Protein AF-A0A538DLE6-F1 (afdb_monomer_lite)

pLDDT: mean 82.68, std 19.77, range [31.41, 98.62]

Sequence (319 aa):
MEFGSASGSKCLRYDVDQARLVLVAGGERHEISIRAQAHRLVRYMAERNEAGGGPALCTHEELMQAVWADEPMHSREELAKLFWELRKKLEPFGAAQLVENERGRGYRLQTCAPLPVEAPVADAPPSRGTARPSGRLVAIGILVGLGVLVAAIVIATRGHGNGHAAESTAMERTFVDRVENVLEQAQEGRREIAAALAAGFNCSISPHEAGQRIASVADNRQSILGQLGIFATPTQPSDKAVTYLQQALQQSIEADRHYRDAFFEAAQSGAGCPPPQNASFKLAASSNARATSAKRRFVAVFNPLASRFGRQTWAPADF

Foldseek 3Di:
DDDDPPQFDWFWDADPVLLWIWIQGPNDTDTQDAFPLLSQQVVVQVVVQQVVQFWDFDFLVNSCCSRQNPPPDDDSVVVVVRLVVVLVSCVVVVCSVQWDADPPGGITGGHDGDDPPPDPPDDDDDDDDDDDDDDDDDDDDDDDDDDDDDDPDPPPPDDPPVPVVVVLLVLLVVLLVSVVSLLVNLLVLLVQLVVLVVCLQVVVDALLVSLVSLLSSLVSLVVSLVVLVPRDQSDPLSVQLSVLVNQLSVLLSQLSNLSSVQSVVQNVVVHDHPRDDDPSNVSSVVSLVSSLVSLVSNLVSSVVSQVVVVHDGDHSSRD

Secondary structure (DSSP, 8-state):
----------EEEEETTTTEEEEEETTEEEEE---HHHHHHHHHHHHHHHHHTS-PEEEHHHHHHHHHTT-TT--HHHHHHHHHHHHHHHGGGT-GGGEEEETTTEEEE-BPPPP--------PPP---------------------------------TTHHHHHHHHHHHHHHHHHHHHHHHHHHHHHHHHHHHHHHHHTTSS-HHHHHHHHHHHHHHHHHHHHHHTT----SHHHHHHHHHHHHHHHHHHHHHHHHHHHHHHHHHTT--SSPPP-HHHHHHHHHHHHHHHHHHHHHHHHHHHHHHTTPPP--TTT-

Radius of gyration: 28.01 Å; chains: 1; bounding box: 77×66×68 Å

Structure (mmCIF, N/CA/C/O backbone):
data_AF-A0A538DLE6-F1
#
_entry.id   AF-A0A538DLE6-F1
#
loop_
_atom_site.group_PDB
_atom_site.id
_atom_site.type_symbol
_atom_site.label_atom_id
_atom_site.label_alt_id
_atom_site.label_comp_id
_atom_site.label_asym_id
_atom_site.label_entity_id
_atom_site.label_seq_id
_atom_site.pdbx_PDB_ins_code
_atom_site.Cartn_x
_atom_site.Cartn_y
_atom_site.Cartn_z
_atom_site.occupancy
_atom_site.B_iso_or_equiv
_atom_site.auth_seq_id
_atom_site.auth_comp_id
_atom_site.auth_asym_id
_atom_site.auth_atom_id
_atom_site.pdbx_PDB_model_num
ATOM 1 N N . MET A 1 1 ? -53.827 -5.735 -10.016 1.00 34.31 1 MET A N 1
ATOM 2 C CA . MET A 1 1 ? -53.056 -4.908 -9.065 1.00 34.31 1 MET A CA 1
ATOM 3 C C . MET A 1 1 ? -51.685 -5.543 -8.956 1.00 34.31 1 MET A C 1
ATOM 5 O O . MET A 1 1 ? -51.524 -6.496 -8.210 1.00 34.31 1 MET A O 1
ATOM 9 N N . GLU A 1 2 ? -50.748 -5.101 -9.790 1.00 31.41 2 GLU A N 1
ATOM 10 C CA . GLU A 1 2 ? -49.348 -5.517 -9.706 1.00 31.41 2 GLU A CA 1
ATOM 11 C C . GLU A 1 2 ? -48.605 -4.490 -8.854 1.00 31.41 2 GLU A C 1
ATOM 13 O O . GLU A 1 2 ? -48.613 -3.295 -9.152 1.00 31.41 2 GLU A O 1
ATOM 18 N N . PHE A 1 3 ? -48.008 -4.951 -7.757 1.00 37.84 3 PHE A N 1
ATOM 19 C CA . PHE A 1 3 ? -47.078 -4.159 -6.967 1.00 37.84 3 PHE A CA 1
ATOM 20 C C . PHE A 1 3 ? -45.781 -4.031 -7.766 1.00 37.84 3 PHE A C 1
ATOM 22 O O . PHE A 1 3 ? -45.030 -4.995 -7.898 1.00 37.84 3 PHE A O 1
ATOM 29 N N . GLY A 1 4 ? -45.530 -2.846 -8.320 1.00 34.25 4 GLY A N 1
ATOM 30 C CA . GLY A 1 4 ? -44.248 -2.519 -8.930 1.00 34.25 4 GLY A CA 1
ATOM 31 C C . GLY A 1 4 ? -43.140 -2.592 -7.882 1.00 34.25 4 GLY A C 1
ATOM 32 O O . GLY A 1 4 ? -43.103 -1.785 -6.954 1.00 34.25 4 GLY A O 1
ATOM 33 N N . SER A 1 5 ? -42.240 -3.566 -8.021 1.00 37.34 5 SER A N 1
ATOM 34 C CA . SER A 1 5 ? -40.990 -3.618 -7.267 1.00 37.34 5 SER A CA 1
ATOM 35 C C . SER A 1 5 ? -40.177 -2.357 -7.550 1.00 37.34 5 SER A C 1
ATOM 37 O O . SER A 1 5 ? -39.638 -2.183 -8.643 1.00 37.34 5 SER A O 1
ATOM 39 N N . ALA A 1 6 ? -40.052 -1.484 -6.552 1.00 40.44 6 ALA A N 1
ATOM 40 C CA . ALA A 1 6 ? -39.013 -0.469 -6.538 1.00 40.44 6 ALA A CA 1
ATOM 41 C C . ALA A 1 6 ? -37.657 -1.192 -6.511 1.00 40.44 6 ALA A C 1
ATOM 43 O O . ALA A 1 6 ? -37.215 -1.674 -5.469 1.00 40.44 6 ALA A O 1
ATOM 44 N N . SER A 1 7 ? -37.016 -1.322 -7.674 1.00 46.84 7 SER A N 1
ATOM 45 C CA . SER A 1 7 ? -35.615 -1.725 -7.772 1.00 46.84 7 SER A CA 1
ATOM 46 C C . SER A 1 7 ? -34.796 -0.726 -6.959 1.00 46.84 7 SER A C 1
ATOM 48 O O . SER A 1 7 ? -34.590 0.402 -7.403 1.00 46.84 7 SER A O 1
ATOM 50 N N . GLY A 1 8 ? -34.369 -1.112 -5.754 1.00 59.16 8 GLY A N 1
ATOM 51 C CA . GLY A 1 8 ? -33.550 -0.263 -4.894 1.00 59.16 8 GLY A CA 1
ATOM 52 C C . GLY A 1 8 ? -32.316 0.201 -5.663 1.00 59.16 8 GLY A C 1
ATOM 53 O O . GLY A 1 8 ? -31.501 -0.623 -6.081 1.00 59.16 8 GLY A O 1
ATOM 54 N N . SER A 1 9 ? -32.202 1.507 -5.901 1.00 81.88 9 SER A N 1
ATOM 55 C CA . SER A 1 9 ? -31.100 2.092 -6.663 1.00 81.88 9 SER A CA 1
ATOM 56 C C . SER A 1 9 ? -29.769 1.746 -5.995 1.00 81.88 9 SER A C 1
ATOM 58 O O . SER A 1 9 ? -29.575 2.054 -4.817 1.00 81.88 9 SER A O 1
ATOM 60 N N . LYS A 1 10 ? -28.863 1.099 -6.736 1.00 93.50 10 LYS A N 1
ATOM 61 C CA . LYS A 1 10 ? -27.501 0.816 -6.266 1.00 93.50 10 LYS A CA 1
ATOM 62 C C . LYS A 1 10 ? -26.676 2.096 -6.313 1.00 93.50 10 LYS A C 1
ATOM 64 O O . LYS A 1 10 ? -26.791 2.853 -7.271 1.00 93.50 10 LYS A O 1
ATOM 69 N N . CYS A 1 11 ? -25.838 2.327 -5.313 1.00 94.81 11 CYS A N 1
ATOM 70 C CA . CYS A 1 11 ? -24.959 3.491 -5.283 1.00 94.81 11 CYS A CA 1
ATOM 71 C C . CYS A 1 11 ? -23.719 3.240 -4.425 1.00 94.81 11 CYS A C 1
ATOM 73 O O . CYS A 1 11 ? -23.725 2.380 -3.543 1.00 94.81 11 CYS A O 1
ATOM 75 N N . LEU A 1 12 ? -22.650 3.993 -4.680 1.00 95.94 12 LEU A N 1
ATOM 76 C CA . LEU A 1 12 ? -21.430 3.941 -3.877 1.00 95.94 12 LEU A CA 1
ATOM 77 C C . LEU A 1 12 ? -21.439 5.027 -2.800 1.00 95.94 12 LEU A C 1
ATOM 79 O O . LEU A 1 12 ? -21.814 6.171 -3.048 1.00 95.94 12 LEU A O 1
ATOM 83 N N . ARG A 1 13 ? -20.984 4.693 -1.598 1.00 94.56 13 ARG A N 1
ATOM 84 C CA . ARG A 1 13 ? -20.707 5.652 -0.531 1.00 94.56 13 ARG A CA 1
ATOM 85 C C . ARG A 1 13 ? -19.250 5.515 -0.125 1.00 94.56 13 ARG A C 1
ATOM 87 O O . ARG A 1 13 ? -18.789 4.409 0.143 1.00 94.56 13 ARG A O 1
ATOM 94 N N . TYR A 1 14 ? -18.551 6.639 -0.091 1.00 94.12 14 TYR A N 1
ATOM 95 C CA . TYR A 1 14 ? -17.190 6.702 0.409 1.00 94.12 14 TYR A CA 1
ATOM 96 C C . TYR A 1 14 ? -17.207 7.264 1.830 1.00 94.12 14 TYR A C 1
ATOM 98 O O . TYR A 1 14 ? -17.742 8.344 2.056 1.00 94.12 14 TYR A O 1
ATOM 106 N N . ASP A 1 15 ? -16.672 6.509 2.782 1.00 88.06 15 ASP A N 1
ATOM 107 C CA . ASP A 1 15 ? -16.459 6.963 4.154 1.00 88.06 15 ASP A CA 1
ATOM 108 C C . ASP A 1 15 ? -15.032 7.512 4.247 1.00 88.06 15 ASP A C 1
ATOM 110 O O . ASP A 1 15 ? -14.062 6.754 4.146 1.00 88.06 15 ASP A O 1
ATOM 114 N N . VAL A 1 16 ? -14.908 8.836 4.370 1.00 78.62 16 VAL A N 1
ATOM 115 C CA . VAL A 1 16 ? -13.611 9.527 4.422 1.00 78.62 16 VAL A CA 1
ATOM 116 C C . VAL A 1 16 ? -12.878 9.223 5.729 1.00 78.62 16 VAL A C 1
ATOM 118 O O . VAL A 1 16 ? -11.665 9.017 5.699 1.00 78.62 16 VAL A O 1
ATOM 121 N N . ASP A 1 17 ? -13.605 9.129 6.843 1.00 75.31 17 ASP A N 1
ATOM 122 C CA . ASP A 1 17 ? -13.036 8.921 8.178 1.00 75.31 17 ASP A CA 1
ATOM 123 C C . ASP A 1 17 ? -12.482 7.505 8.346 1.00 75.31 17 ASP A C 1
ATOM 125 O O . ASP A 1 17 ? -11.484 7.286 9.036 1.00 75.31 17 ASP A O 1
ATOM 129 N N . GLN A 1 18 ? -13.133 6.529 7.713 1.00 75.00 18 GLN A N 1
ATOM 130 C CA . GLN A 1 18 ? -12.716 5.129 7.747 1.00 75.00 18 GLN A CA 1
ATOM 131 C C . GLN A 1 18 ? -11.889 4.720 6.525 1.00 75.00 18 GLN A C 1
ATOM 133 O O . GLN A 1 18 ? -11.349 3.617 6.517 1.00 75.00 18 GLN A O 1
ATOM 138 N N . ALA A 1 19 ? -11.793 5.584 5.509 1.00 79.31 19 ALA A N 1
ATOM 139 C CA . ALA A 1 19 ? -11.233 5.277 4.196 1.00 79.31 19 ALA A CA 1
ATOM 140 C C . ALA A 1 19 ? -11.835 3.994 3.597 1.00 79.31 19 ALA A C 1
ATOM 142 O O . ALA A 1 19 ? -11.110 3.094 3.185 1.00 79.31 19 ALA A O 1
ATOM 143 N N . ARG A 1 20 ? -13.171 3.894 3.551 1.00 89.94 20 ARG A N 1
ATOM 144 C CA . ARG A 1 20 ? -13.889 2.696 3.072 1.00 89.94 20 ARG A CA 1
ATOM 145 C C . ARG A 1 20 ? -14.802 3.025 1.905 1.00 89.94 20 ARG A C 1
ATOM 147 O O . ARG A 1 20 ? -15.501 4.037 1.913 1.00 89.94 20 ARG A O 1
ATOM 154 N N . LEU A 1 21 ? -14.835 2.135 0.917 1.00 94.81 21 LEU A N 1
ATOM 155 C CA . LEU A 1 21 ? -15.828 2.174 -0.149 1.00 94.81 21 LEU A CA 1
ATOM 156 C C . LEU A 1 21 ? -16.932 1.165 0.158 1.00 94.81 21 LEU A C 1
ATOM 158 O O . LEU A 1 21 ? -16.674 -0.028 0.281 1.00 94.81 21 LEU A O 1
ATOM 162 N N . VAL A 1 22 ? -18.169 1.641 0.253 1.00 96.00 22 VAL A N 1
ATOM 163 C CA . VAL A 1 22 ? -19.342 0.814 0.537 1.00 96.00 22 VAL A CA 1
ATOM 164 C C . VAL A 1 22 ? -20.312 0.890 -0.635 1.00 96.00 22 VAL A C 1
ATOM 166 O O . VAL A 1 22 ? -20.760 1.968 -1.019 1.00 96.00 22 VAL A O 1
ATOM 169 N N . LEU A 1 23 ? -20.675 -0.261 -1.187 1.00 96.19 23 LEU A N 1
ATOM 170 C CA . LEU A 1 23 ? -21.801 -0.405 -2.097 1.00 96.19 23 LEU A CA 1
ATOM 171 C C . LEU A 1 23 ? -23.092 -0.523 -1.284 1.00 96.19 23 LEU A C 1
ATOM 173 O O . LEU A 1 23 ? -23.231 -1.415 -0.449 1.00 96.19 23 LEU A O 1
ATOM 177 N N . VAL A 1 24 ? -24.049 0.358 -1.557 1.00 94.56 24 VAL A N 1
ATOM 178 C CA . VAL A 1 24 ? -25.401 0.302 -0.997 1.00 94.56 24 VAL A CA 1
ATOM 179 C C . VAL A 1 24 ? -26.337 -0.233 -2.074 1.00 94.56 24 VAL A C 1
ATOM 181 O O . VAL A 1 24 ? -26.468 0.373 -3.137 1.00 94.56 24 VAL A O 1
ATOM 184 N N . ALA A 1 25 ? -26.978 -1.371 -1.818 1.00 91.56 25 ALA A N 1
ATOM 185 C CA . ALA A 1 25 ? -27.890 -2.020 -2.758 1.00 91.56 25 ALA A CA 1
ATOM 186 C C . ALA A 1 25 ? -29.042 -2.682 -1.995 1.00 91.56 25 ALA A C 1
ATOM 188 O O . ALA A 1 25 ? -28.806 -3.511 -1.126 1.00 91.56 25 ALA A O 1
ATOM 189 N N . GLY A 1 26 ? -30.292 -2.307 -2.289 1.00 83.44 26 GLY A N 1
ATOM 190 C CA . GLY A 1 26 ? -31.466 -2.946 -1.671 1.00 83.44 26 GLY A CA 1
ATOM 191 C C . GLY A 1 26 ? -31.523 -2.873 -0.135 1.00 83.44 26 GLY A C 1
ATOM 192 O O . GLY A 1 26 ? -32.123 -3.740 0.485 1.00 83.44 26 GLY A O 1
ATOM 193 N N . GLY A 1 27 ? -30.887 -1.871 0.485 1.00 81.75 27 GLY A N 1
ATOM 194 C CA . GLY A 1 27 ? -30.776 -1.745 1.947 1.00 81.75 27 GLY A CA 1
ATOM 195 C C . GLY A 1 27 ? -29.574 -2.473 2.561 1.00 81.75 27 GLY A C 1
ATOM 196 O O . GLY A 1 27 ? -29.215 -2.191 3.704 1.00 81.75 27 GLY A O 1
ATOM 197 N N . GLU A 1 28 ? -28.899 -3.333 1.801 1.00 88.50 28 GLU A N 1
ATOM 198 C CA . GLU A 1 28 ? -27.651 -3.971 2.209 1.00 88.50 28 GLU A CA 1
ATOM 199 C C . GLU A 1 28 ? -26.444 -3.063 1.955 1.00 88.50 28 GLU A C 1
ATOM 201 O O . GLU A 1 28 ? -26.449 -2.206 1.062 1.00 88.50 28 GLU A O 1
ATOM 206 N N . ARG A 1 29 ? -25.395 -3.266 2.757 1.00 92.38 29 ARG A N 1
ATOM 207 C CA . ARG A 1 29 ? -24.118 -2.559 2.656 1.00 92.38 29 ARG A CA 1
ATOM 208 C C . ARG A 1 29 ? -23.005 -3.575 2.456 1.00 92.38 29 ARG A C 1
ATOM 210 O O . ARG A 1 29 ? -22.754 -4.386 3.342 1.00 92.38 29 ARG A O 1
ATOM 217 N N . HIS A 1 30 ? -22.335 -3.488 1.316 1.00 93.19 30 HIS A N 1
ATOM 218 C CA . HIS A 1 30 ? -21.219 -4.353 0.948 1.00 93.19 30 HIS A CA 1
ATOM 219 C C . HIS A 1 30 ? -19.946 -3.519 0.902 1.00 93.19 30 HIS A C 1
ATOM 221 O O . HIS A 1 30 ? -19.857 -2.563 0.133 1.00 93.19 30 HIS A O 1
ATOM 227 N N . GLU A 1 31 ? -18.967 -3.843 1.738 1.00 93.94 31 GLU A N 1
ATOM 228 C CA . GLU A 1 31 ? -17.660 -3.193 1.669 1.00 93.94 31 GLU A CA 1
ATOM 229 C C . GLU A 1 31 ? -16.874 -3.699 0.460 1.00 93.94 31 GLU A C 1
ATOM 231 O O . GLU A 1 31 ? -16.772 -4.901 0.215 1.00 93.94 31 GLU A O 1
ATOM 236 N N . ILE A 1 32 ? -16.305 -2.762 -0.294 1.00 93.94 32 ILE A N 1
ATOM 237 C CA . ILE A 1 32 ? -15.502 -3.035 -1.478 1.00 93.94 32 ILE A CA 1
ATOM 238 C C . ILE A 1 32 ? -14.048 -2.711 -1.144 1.00 93.94 32 ILE A C 1
ATOM 240 O O . ILE A 1 32 ? -13.657 -1.547 -1.072 1.00 93.94 32 ILE A O 1
ATOM 244 N N . SER A 1 33 ? -13.240 -3.756 -0.962 1.00 90.06 33 SER A N 1
ATOM 245 C CA . SER A 1 33 ? -11.797 -3.615 -0.752 1.00 90.06 33 SER A CA 1
ATOM 246 C C . SER A 1 33 ? -11.108 -3.165 -2.047 1.00 90.06 33 SER A C 1
ATOM 248 O O . SER A 1 33 ? -11.172 -3.853 -3.076 1.00 90.06 33 SER A O 1
ATOM 250 N N . ILE A 1 34 ? -10.469 -1.992 -1.998 1.00 88.81 34 ILE A N 1
ATOM 251 C CA . ILE A 1 34 ? -9.773 -1.351 -3.119 1.00 88.81 34 ILE A CA 1
ATOM 252 C C . ILE A 1 34 ? -8.376 -0.879 -2.687 1.00 88.81 34 ILE A C 1
ATOM 254 O O . ILE A 1 34 ? -8.101 -0.689 -1.507 1.00 88.81 34 ILE A O 1
ATOM 258 N N . ARG A 1 35 ? -7.467 -0.680 -3.649 1.00 85.88 35 ARG A N 1
ATOM 259 C CA . ARG A 1 35 ? -6.110 -0.173 -3.369 1.00 85.88 35 ARG A CA 1
ATOM 260 C C . ARG A 1 35 ? -6.092 1.331 -3.073 1.00 85.88 35 ARG A C 1
ATOM 262 O O . ARG A 1 35 ? -6.996 2.059 -3.471 1.00 85.88 35 ARG A O 1
ATOM 269 N N . ALA A 1 36 ? -5.017 1.829 -2.459 1.00 79.62 36 ALA A N 1
ATOM 270 C CA . ALA A 1 36 ? -4.885 3.233 -2.043 1.00 79.62 36 ALA A CA 1
ATOM 271 C C . ALA A 1 36 ? -5.085 4.257 -3.180 1.00 79.62 36 ALA A C 1
ATOM 273 O O . ALA A 1 36 ? -5.780 5.254 -3.004 1.00 79.62 36 ALA A O 1
ATOM 274 N N . GLN A 1 37 ? -4.531 4.002 -4.370 1.00 87.56 37 GLN A N 1
ATOM 275 C CA . GLN A 1 37 ? -4.745 4.860 -5.547 1.00 87.56 37 GLN A CA 1
ATOM 276 C C . GLN A 1 37 ? -6.233 4.927 -5.934 1.00 87.56 37 GLN A C 1
ATOM 278 O O . GLN A 1 37 ? -6.741 5.996 -6.264 1.00 87.56 37 GLN A O 1
ATOM 283 N N . ALA A 1 38 ? -6.956 3.807 -5.819 1.00 91.19 38 ALA A N 1
ATOM 284 C CA . ALA A 1 38 ? -8.397 3.769 -6.039 1.00 91.19 38 ALA A CA 1
ATOM 285 C C . ALA A 1 38 ? -9.166 4.485 -4.913 1.00 91.19 38 ALA A C 1
ATOM 287 O O . ALA A 1 38 ? -10.155 5.148 -5.206 1.00 91.19 38 ALA A O 1
ATOM 288 N N . HIS A 1 39 ? -8.696 4.446 -3.659 1.00 91.12 39 HIS A N 1
ATOM 289 C CA . HIS A 1 39 ? -9.246 5.285 -2.583 1.00 91.12 39 HIS A CA 1
ATOM 290 C C . HIS A 1 39 ? -9.097 6.780 -2.889 1.00 91.12 39 HIS A C 1
ATOM 292 O O . HIS A 1 39 ? -10.072 7.518 -2.772 1.00 91.12 39 HIS A O 1
ATOM 298 N N . ARG A 1 40 ? -7.912 7.234 -3.330 1.00 90.81 40 ARG A N 1
ATOM 299 C CA . ARG A 1 40 ? -7.685 8.642 -3.715 1.00 90.81 40 ARG A CA 1
ATOM 300 C C . ARG A 1 40 ? -8.617 9.072 -4.845 1.00 90.81 40 ARG A C 1
ATOM 302 O O . ARG A 1 40 ? -9.255 10.118 -4.746 1.00 90.81 40 ARG A O 1
ATOM 309 N N . LEU A 1 41 ? -8.744 8.221 -5.861 1.00 95.56 41 LEU A N 1
ATOM 310 C CA . LEU A 1 41 ? -9.644 8.413 -6.992 1.00 95.56 41 LEU A CA 1
ATOM 311 C C . LEU A 1 41 ? -11.107 8.535 -6.549 1.00 95.56 41 LEU A C 1
ATOM 313 O O . LEU A 1 41 ? -11.783 9.504 -6.885 1.00 95.56 41 LEU A O 1
ATOM 317 N N . VAL A 1 42 ? -11.598 7.558 -5.785 1.00 96.25 42 VAL A N 1
ATOM 318 C CA . VAL A 1 42 ? -13.003 7.490 -5.365 1.00 96.25 42 VAL A CA 1
ATOM 319 C C . VAL A 1 42 ? -13.347 8.632 -4.415 1.00 96.25 42 VAL A C 1
ATOM 321 O O . VAL A 1 42 ? -14.411 9.227 -4.571 1.00 96.25 42 VAL A O 1
ATOM 324 N N . ARG A 1 43 ? -12.444 8.985 -3.491 1.00 94.69 43 ARG A N 1
ATOM 325 C CA . ARG A 1 43 ? -12.594 10.152 -2.615 1.00 94.69 43 ARG A CA 1
ATOM 326 C C . ARG A 1 43 ? -12.781 11.428 -3.430 1.00 94.69 43 ARG A C 1
ATOM 328 O O . ARG A 1 43 ? -13.771 12.122 -3.238 1.00 94.69 43 ARG A O 1
ATOM 335 N N . TYR A 1 44 ? -11.875 11.692 -4.374 1.00 95.81 44 TYR A N 1
ATOM 336 C CA . TYR A 1 44 ? -11.943 12.887 -5.215 1.00 95.81 44 TYR A CA 1
ATOM 337 C C . TYR A 1 44 ? -13.261 12.963 -5.999 1.00 95.81 44 TYR A C 1
ATOM 339 O O . TYR A 1 44 ? -13.917 14.001 -6.035 1.00 95.81 44 TYR A O 1
ATOM 347 N N . MET A 1 45 ? -13.692 11.849 -6.600 1.00 96.88 45 MET A N 1
ATOM 348 C CA . MET A 1 45 ? -14.957 11.808 -7.340 1.00 96.88 45 MET A CA 1
ATOM 349 C C . MET A 1 45 ? -16.176 11.990 -6.423 1.00 96.88 45 MET A C 1
ATOM 351 O O . MET A 1 45 ? -17.128 12.660 -6.812 1.00 96.88 45 MET A O 1
ATOM 355 N N . ALA A 1 46 ? -16.154 11.434 -5.208 1.00 94.69 46 ALA A N 1
ATOM 356 C CA . ALA A 1 46 ? -17.222 11.621 -4.228 1.00 94.69 46 ALA A CA 1
ATOM 357 C C . ALA A 1 46 ? -17.336 13.088 -3.783 1.00 94.69 46 ALA A C 1
ATOM 359 O O . ALA A 1 46 ? -18.428 13.647 -3.830 1.00 94.69 46 ALA A O 1
ATOM 360 N N . GLU A 1 47 ? -16.216 13.742 -3.470 1.00 93.19 47 GLU A N 1
ATOM 361 C CA . GLU A 1 47 ? -16.172 15.172 -3.127 1.00 93.19 47 GLU A CA 1
ATOM 362 C C . GLU A 1 47 ? -16.684 16.047 -4.286 1.00 93.19 47 GLU A C 1
ATOM 364 O O . GLU A 1 47 ? -17.467 16.979 -4.085 1.00 93.19 47 GLU A O 1
ATOM 369 N N . ARG A 1 48 ? -16.308 15.722 -5.534 1.00 95.69 48 ARG A N 1
ATOM 370 C CA . ARG A 1 48 ? -16.818 16.416 -6.732 1.00 95.69 48 ARG A CA 1
ATOM 371 C C . ARG A 1 48 ? -18.321 16.232 -6.907 1.00 95.69 48 ARG A C 1
ATOM 373 O O . ARG A 1 48 ? -18.991 17.180 -7.322 1.00 95.69 48 ARG A O 1
ATOM 380 N N . ASN A 1 49 ? -18.840 15.048 -6.595 1.00 94.50 49 ASN A N 1
ATOM 381 C CA . ASN A 1 49 ? -20.268 14.775 -6.663 1.00 94.50 49 ASN A CA 1
ATOM 382 C C . ASN A 1 49 ? -21.050 15.537 -5.595 1.00 94.50 49 ASN A C 1
ATOM 384 O O . ASN A 1 49 ? -22.113 16.077 -5.892 1.00 94.50 49 ASN A O 1
ATOM 388 N N . GLU A 1 50 ? -20.530 15.598 -4.371 1.00 90.31 50 GLU A N 1
ATOM 389 C CA . GLU A 1 50 ? -21.139 16.352 -3.273 1.00 90.31 50 GLU A CA 1
ATOM 390 C C . GLU A 1 50 ? -21.185 17.847 -3.592 1.00 90.31 50 GLU A C 1
ATOM 392 O O . GLU A 1 50 ? -22.248 18.459 -3.505 1.00 90.31 50 GLU A O 1
ATOM 397 N N . ALA A 1 51 ? -20.075 18.415 -4.072 1.00 89.94 51 ALA A N 1
ATOM 398 C CA . ALA A 1 51 ? -20.014 19.815 -4.487 1.00 89.94 51 ALA A CA 1
ATOM 399 C C . ALA A 1 51 ? -20.946 20.133 -5.674 1.00 89.94 51 ALA A C 1
ATOM 401 O O . ALA A 1 51 ? -21.447 21.250 -5.790 1.00 89.94 51 ALA A O 1
ATOM 402 N N . GLY A 1 52 ? -21.162 19.164 -6.569 1.00 87.56 52 GLY A N 1
ATOM 403 C CA . GLY A 1 52 ? -22.005 19.306 -7.759 1.00 87.56 52 GLY A CA 1
ATOM 404 C C . GLY A 1 52 ? -23.467 18.883 -7.582 1.00 87.56 52 GLY A C 1
ATOM 405 O O . GLY A 1 52 ? -24.245 19.036 -8.521 1.00 87.56 52 GLY A O 1
ATOM 406 N N . GLY A 1 53 ? -23.848 18.327 -6.427 1.00 87.69 53 GLY A N 1
ATOM 407 C CA . GLY A 1 53 ? -25.191 17.787 -6.184 1.00 87.69 53 GLY A CA 1
ATOM 408 C C . GLY A 1 53 ? -25.537 16.519 -6.984 1.00 87.69 53 GLY A C 1
ATOM 409 O O . GLY A 1 53 ? -26.713 16.189 -7.121 1.00 87.69 53 GLY A O 1
ATOM 410 N N . GLY A 1 54 ? -24.547 15.804 -7.530 1.00 89.25 54 GLY A N 1
ATOM 411 C CA . GLY A 1 54 ? -24.758 14.590 -8.324 1.00 89.25 54 GLY A CA 1
ATOM 412 C C . GLY A 1 54 ? -23.509 14.114 -9.077 1.00 89.25 54 GLY A C 1
ATOM 413 O O . GLY A 1 54 ? -22.471 14.764 -8.991 1.00 89.25 54 GLY A O 1
ATOM 414 N N . PRO A 1 55 ? -23.584 12.993 -9.827 1.00 93.00 55 PRO A N 1
ATOM 415 C CA . PRO A 1 55 ? -22.438 12.398 -10.521 1.00 93.00 55 PRO A CA 1
ATOM 416 C C . PRO A 1 55 ? -21.754 13.363 -11.499 1.00 93.00 55 PRO A C 1
ATOM 418 O O . PRO A 1 55 ? -22.226 13.578 -12.619 1.00 93.00 55 PRO A O 1
ATOM 421 N N . ALA A 1 56 ? -20.625 13.933 -11.092 1.00 95.25 56 ALA A N 1
ATOM 422 C CA . ALA A 1 56 ? -19.820 14.853 -11.873 1.00 95.25 56 ALA A CA 1
ATOM 423 C C . ALA A 1 56 ? -18.906 14.090 -12.842 1.00 95.25 56 ALA A C 1
ATOM 425 O O . ALA A 1 56 ? -18.403 13.006 -12.545 1.00 95.25 56 ALA A O 1
ATOM 426 N N . LEU A 1 57 ? -18.684 14.675 -14.022 1.00 97.31 57 LEU A N 1
ATOM 427 C CA . LEU A 1 57 ? -17.630 14.222 -14.923 1.00 97.31 57 LEU A CA 1
A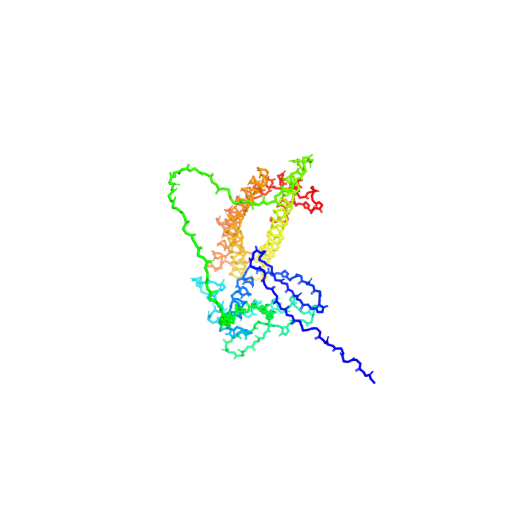TOM 428 C C . LEU A 1 57 ? -16.287 14.717 -14.383 1.00 97.31 57 LEU A C 1
ATOM 430 O O . LEU A 1 57 ? -16.054 15.923 -14.357 1.00 97.31 57 LEU A O 1
ATOM 434 N N . CYS A 1 58 ? -15.414 13.788 -14.008 1.00 97.19 58 CYS A N 1
ATOM 435 C CA . CYS A 1 58 ? -14.022 14.070 -13.681 1.00 97.19 58 CYS A CA 1
ATOM 436 C C . CYS A 1 58 ? -13.159 13.732 -14.897 1.00 97.19 58 CYS A C 1
ATOM 438 O O . CYS A 1 58 ? -13.197 12.608 -15.407 1.00 97.19 58 CYS A O 1
ATOM 440 N N . THR A 1 59 ? -12.412 14.710 -15.396 1.00 97.12 59 THR A N 1
ATOM 441 C CA . THR A 1 59 ? -11.549 14.559 -16.568 1.00 97.12 59 THR A CA 1
ATOM 442 C C . THR A 1 59 ? -10.352 13.657 -16.273 1.00 97.12 59 THR A C 1
ATOM 444 O O . THR A 1 59 ? -9.960 13.468 -15.124 1.00 97.12 59 THR A O 1
ATOM 447 N N . HIS A 1 60 ? -9.739 13.095 -17.319 1.00 94.25 60 HIS A N 1
ATOM 448 C CA . HIS A 1 60 ? -8.519 12.293 -17.158 1.00 94.25 60 HIS A CA 1
ATOM 449 C C . HIS A 1 60 ? -7.408 13.063 -16.433 1.00 94.25 60 HIS A C 1
ATOM 451 O O . HIS A 1 60 ? -6.720 12.479 -15.611 1.00 94.25 60 HIS A O 1
ATOM 457 N N . GLU A 1 61 ? -7.238 14.349 -16.736 1.00 90.50 61 GLU A N 1
ATOM 458 C CA . GLU A 1 61 ? -6.206 15.198 -16.131 1.00 90.50 61 GLU A CA 1
ATOM 459 C C . GLU A 1 61 ? -6.474 15.444 -14.645 1.00 90.50 61 GLU A C 1
ATOM 461 O O . GLU A 1 61 ? -5.603 15.173 -13.824 1.00 90.50 61 GLU A O 1
ATOM 466 N N . GLU A 1 62 ? -7.703 15.832 -14.287 1.00 94.81 62 GLU A N 1
ATOM 467 C CA . GLU A 1 62 ? -8.122 15.978 -12.886 1.00 94.81 62 GLU A CA 1
ATOM 468 C C . GLU A 1 62 ? -7.909 14.683 -12.093 1.00 94.81 62 GLU A C 1
ATOM 470 O O . GLU A 1 62 ? -7.402 14.710 -10.975 1.00 94.81 62 GLU A O 1
ATOM 475 N N . LEU A 1 63 ? -8.275 13.538 -12.675 1.00 95.38 63 LEU A N 1
ATOM 476 C CA . LEU A 1 63 ? -8.135 12.238 -12.023 1.00 95.38 63 LEU A CA 1
ATOM 477 C C . LEU A 1 63 ? -6.673 11.805 -11.907 1.00 95.38 63 LEU A C 1
ATOM 479 O O . LEU A 1 63 ? -6.300 11.232 -10.887 1.00 95.38 63 LEU A O 1
ATOM 483 N N . MET A 1 64 ? -5.842 12.088 -12.913 1.00 90.81 64 MET A N 1
ATOM 484 C CA . MET A 1 64 ? -4.407 11.826 -12.820 1.00 90.81 64 MET A CA 1
ATOM 485 C C . MET A 1 64 ? -3.776 12.674 -11.708 1.00 90.81 64 MET A C 1
ATOM 487 O O . MET A 1 64 ? -3.114 12.124 -10.829 1.00 90.81 64 MET A O 1
ATOM 491 N N . GLN A 1 65 ? -4.080 13.974 -11.659 1.00 88.12 65 GLN A N 1
ATOM 492 C CA . GLN A 1 65 ? -3.602 14.860 -10.595 1.00 88.12 65 GLN A CA 1
ATOM 493 C C . GLN A 1 65 ? -4.109 14.421 -9.213 1.00 88.12 65 GLN A C 1
ATOM 495 O O . GLN A 1 65 ? -3.365 14.433 -8.240 1.00 88.12 65 GLN A O 1
ATOM 500 N N . ALA A 1 66 ? -5.367 13.996 -9.093 1.00 88.88 66 ALA A N 1
ATOM 501 C CA . ALA A 1 66 ? -5.930 13.571 -7.812 1.00 88.88 66 ALA A CA 1
ATOM 502 C C . ALA A 1 66 ? -5.298 12.276 -7.271 1.00 88.88 66 ALA A C 1
ATOM 504 O O . ALA A 1 66 ? -5.199 12.085 -6.055 1.00 88.88 66 ALA A O 1
ATOM 505 N N . VAL A 1 67 ? -4.898 11.362 -8.159 1.00 88.31 67 VAL A N 1
ATOM 506 C CA . VAL A 1 67 ? -4.355 10.053 -7.772 1.00 88.31 67 VAL A CA 1
ATOM 507 C C . VAL A 1 67 ? -2.849 10.094 -7.540 1.00 88.31 67 VAL A C 1
ATOM 509 O O . VAL A 1 67 ? -2.379 9.429 -6.609 1.00 88.31 67 VAL A O 1
ATOM 512 N N . TRP A 1 68 ? -2.120 10.851 -8.356 1.00 84.31 68 TRP A N 1
ATOM 513 C CA . TRP A 1 68 ? -0.655 10.848 -8.388 1.00 84.31 68 TRP A CA 1
ATOM 514 C C . TRP A 1 68 ? -0.017 12.212 -8.087 1.00 84.31 68 TRP A C 1
ATOM 516 O O . TRP A 1 68 ? 1.195 12.287 -7.940 1.00 84.31 68 TRP A O 1
ATOM 526 N N . ALA A 1 69 ? -0.805 13.280 -7.918 1.00 81.38 69 ALA A N 1
ATOM 527 C CA . ALA A 1 69 ? -0.310 14.632 -7.646 1.00 81.38 69 ALA A CA 1
ATOM 528 C C . ALA A 1 69 ? 0.820 15.033 -8.615 1.00 81.38 69 ALA A C 1
ATOM 530 O O . ALA A 1 69 ? 0.631 14.960 -9.826 1.00 81.38 69 ALA A O 1
ATOM 531 N N . ASP A 1 70 ? 1.978 15.430 -8.085 1.00 60.19 70 ASP A N 1
ATOM 532 C CA . ASP A 1 70 ? 3.137 15.877 -8.864 1.00 60.19 70 ASP A CA 1
ATOM 533 C C . ASP A 1 70 ? 4.090 14.726 -9.247 1.00 60.19 70 ASP A C 1
ATOM 535 O O . ASP A 1 70 ? 5.213 14.976 -9.692 1.00 60.19 70 ASP A O 1
ATOM 539 N N . GLU A 1 71 ? 3.690 13.461 -9.059 1.00 60.94 71 GLU A N 1
ATOM 540 C CA . GLU A 1 71 ? 4.496 12.307 -9.467 1.00 60.94 71 GLU A CA 1
ATOM 541 C C . GLU A 1 71 ? 4.601 12.268 -11.007 1.00 60.94 71 GLU A C 1
ATOM 543 O O . GLU A 1 71 ? 3.588 12.166 -11.711 1.00 60.94 71 GLU A O 1
ATOM 548 N N . PRO A 1 72 ? 5.815 12.382 -11.579 1.00 51.66 72 PRO A N 1
ATOM 549 C CA . PRO A 1 72 ? 5.975 12.407 -13.023 1.00 51.66 72 PRO A CA 1
ATOM 550 C C . PRO A 1 72 ? 5.768 11.008 -13.628 1.00 51.66 72 PRO A C 1
ATOM 552 O O . PRO A 1 72 ? 6.102 9.997 -13.021 1.00 51.66 72 PRO A O 1
ATOM 555 N N . MET A 1 73 ? 5.332 10.973 -14.893 1.00 57.31 73 MET A N 1
ATOM 556 C CA . MET A 1 73 ? 5.264 9.781 -15.764 1.00 57.31 73 MET A CA 1
ATOM 557 C C . MET A 1 73 ? 4.067 8.824 -15.593 1.00 57.31 73 MET A C 1
ATOM 559 O O . MET A 1 73 ? 4.128 7.708 -16.107 1.00 57.31 73 MET A O 1
ATOM 563 N N . HIS A 1 74 ? 2.953 9.249 -14.990 1.00 78.19 74 HIS A N 1
ATOM 564 C CA . HIS A 1 74 ? 1.724 8.441 -14.997 1.00 78.19 74 HIS A CA 1
ATOM 565 C C . HIS A 1 74 ? 0.922 8.572 -16.292 1.00 78.19 74 HIS A C 1
ATOM 567 O O . HIS A 1 74 ? 0.791 9.660 -16.859 1.00 78.19 74 HIS A O 1
ATOM 573 N N . SER A 1 75 ? 0.379 7.450 -16.776 1.00 81.50 75 SER A N 1
ATOM 574 C CA . SER A 1 75 ? -0.322 7.393 -18.064 1.00 81.50 75 SER A CA 1
ATOM 575 C C . SER A 1 75 ? -1.839 7.242 -17.917 1.00 81.50 75 SER A C 1
ATOM 577 O O . SER A 1 75 ? -2.374 6.735 -16.927 1.00 81.50 75 SER A O 1
ATOM 579 N N . ARG A 1 76 ? -2.572 7.622 -18.971 1.00 85.19 76 ARG A N 1
ATOM 580 C CA . ARG A 1 76 ? -4.022 7.372 -19.062 1.00 85.19 76 ARG A CA 1
ATOM 581 C C . ARG A 1 76 ? -4.362 5.879 -19.011 1.00 85.19 76 ARG A C 1
ATOM 583 O O . ARG A 1 76 ? -5.484 5.531 -18.650 1.00 85.19 76 ARG A O 1
ATOM 590 N N . GLU A 1 77 ? -3.424 5.005 -19.368 1.00 81.94 77 GLU A N 1
ATOM 591 C CA . GLU A 1 77 ? -3.607 3.552 -19.321 1.00 81.94 77 GLU A CA 1
ATOM 592 C C . GLU A 1 77 ? -3.556 3.046 -17.879 1.00 81.94 77 GLU A C 1
ATOM 594 O O . GLU A 1 77 ? -4.368 2.204 -17.500 1.00 81.94 77 GLU A O 1
ATOM 599 N N . GLU A 1 78 ? -2.679 3.608 -17.043 1.00 82.94 78 GLU A N 1
ATOM 600 C CA . GLU A 1 78 ? -2.643 3.313 -15.606 1.00 82.94 78 GLU A CA 1
ATOM 601 C C . GLU A 1 78 ? -3.938 3.758 -14.916 1.00 82.94 78 GLU A C 1
ATOM 603 O O . GLU A 1 78 ? -4.513 3.011 -14.117 1.00 82.94 78 GLU A O 1
ATOM 608 N N . LEU A 1 79 ? -4.466 4.927 -15.297 1.00 92.31 79 LEU A N 1
ATOM 609 C CA . LEU A 1 79 ? -5.782 5.388 -14.846 1.00 92.31 79 LEU A CA 1
ATOM 610 C C . LEU A 1 79 ? -6.905 4.460 -15.318 1.00 92.31 79 LEU A C 1
ATOM 612 O O . LEU A 1 79 ? -7.777 4.084 -14.533 1.00 92.31 79 LEU A O 1
ATOM 616 N N . ALA A 1 80 ? -6.880 4.039 -16.583 1.00 91.00 80 ALA A N 1
ATOM 617 C CA . ALA A 1 80 ? -7.848 3.080 -17.102 1.00 91.00 80 ALA A CA 1
ATOM 618 C C . ALA A 1 80 ? -7.783 1.738 -16.351 1.00 91.00 80 ALA A C 1
ATOM 620 O O . ALA A 1 80 ? -8.829 1.150 -16.066 1.00 91.00 80 ALA A O 1
ATOM 621 N N . LYS A 1 81 ? -6.582 1.285 -15.967 1.00 87.94 81 LYS A N 1
ATOM 622 C CA . LYS A 1 81 ? -6.377 0.072 -15.165 1.00 87.94 81 LYS A CA 1
ATOM 623 C C . LYS A 1 81 ? -6.996 0.196 -13.770 1.00 87.94 81 LYS A C 1
ATOM 625 O O . LYS A 1 81 ? -7.669 -0.739 -13.342 1.00 87.94 81 LYS A O 1
ATOM 630 N N . LEU A 1 82 ? -6.855 1.343 -13.095 1.00 92.62 82 LEU A N 1
ATOM 631 C CA . LEU A 1 82 ? -7.519 1.605 -11.805 1.00 92.62 82 LEU A CA 1
ATOM 632 C C . LEU A 1 82 ? -9.042 1.457 -11.901 1.00 92.62 82 LEU A C 1
ATOM 634 O O . LEU A 1 82 ? -9.657 0.758 -11.095 1.00 92.62 82 LEU A O 1
ATOM 638 N N . PHE A 1 83 ? -9.656 2.072 -12.913 1.00 96.44 83 PHE A N 1
ATOM 639 C CA . PHE A 1 83 ? -11.099 1.955 -13.127 1.00 96.44 83 PHE A CA 1
ATOM 640 C C . PHE A 1 83 ? -11.533 0.551 -13.542 1.00 96.44 83 PHE A C 1
ATOM 642 O O . PHE A 1 83 ? -12.618 0.110 -13.163 1.00 96.44 83 PHE A O 1
ATOM 649 N N . TRP A 1 84 ? -10.719 -0.151 -14.329 1.00 95.38 84 TRP A N 1
ATOM 650 C CA . TRP A 1 84 ? -10.986 -1.538 -14.697 1.00 95.38 84 TRP A CA 1
ATOM 651 C C . TRP A 1 84 ? -10.999 -2.448 -13.463 1.00 95.38 84 TRP A C 1
ATOM 653 O O . TRP A 1 84 ? -11.951 -3.205 -13.286 1.00 95.38 84 TRP A O 1
ATOM 663 N N . GLU A 1 85 ? -10.014 -2.326 -12.570 1.00 91.75 85 GLU A N 1
ATOM 664 C CA . GLU A 1 85 ? -9.969 -3.086 -11.314 1.00 91.75 85 GLU A CA 1
ATOM 665 C C . GLU A 1 85 ? -11.155 -2.757 -10.405 1.00 91.75 85 GLU A C 1
ATOM 667 O O . GLU A 1 85 ? -11.787 -3.665 -9.864 1.00 91.75 85 GLU A O 1
ATOM 672 N N . LEU A 1 86 ? -11.507 -1.472 -10.281 1.00 96.06 86 LEU A N 1
ATOM 673 C CA . LEU A 1 86 ? -12.681 -1.052 -9.519 1.00 96.06 86 LEU A CA 1
ATOM 674 C C . LEU A 1 86 ? -13.962 -1.688 -10.078 1.00 96.06 86 LEU A C 1
ATOM 676 O O . LEU A 1 86 ? -14.734 -2.278 -9.325 1.00 96.06 86 LEU A O 1
ATOM 680 N N . ARG A 1 87 ? -14.174 -1.638 -11.400 1.00 97.31 87 ARG A N 1
ATOM 681 C CA . ARG A 1 87 ? -15.322 -2.300 -12.043 1.00 97.31 87 ARG A CA 1
ATOM 682 C C . ARG A 1 87 ? -15.321 -3.800 -11.786 1.00 97.31 87 ARG A C 1
ATOM 684 O O . ARG A 1 87 ? -16.362 -4.336 -11.421 1.00 97.31 87 ARG A O 1
ATOM 691 N N . LYS A 1 88 ? -14.166 -4.461 -11.900 1.00 93.81 88 LYS A N 1
ATOM 692 C CA . LYS A 1 88 ? -14.019 -5.895 -11.616 1.00 93.81 88 LYS A CA 1
ATOM 693 C C . LYS A 1 88 ? -14.429 -6.256 -10.191 1.00 93.81 88 LYS A C 1
ATOM 695 O O . LYS A 1 88 ? -15.084 -7.273 -9.996 1.00 93.81 88 LYS A O 1
ATOM 700 N N . LYS A 1 89 ? -14.118 -5.414 -9.201 1.00 92.62 89 LYS A N 1
ATOM 701 C CA . LYS A 1 89 ? -14.569 -5.604 -7.811 1.00 92.62 89 LYS A CA 1
ATOM 702 C C . LYS A 1 89 ? -16.082 -5.408 -7.635 1.00 92.62 89 LYS A C 1
ATOM 704 O O . LYS A 1 89 ? -16.662 -5.993 -6.728 1.00 92.62 89 LYS A O 1
ATOM 709 N N . LEU A 1 90 ? -16.724 -4.623 -8.501 1.00 96.06 90 LEU A N 1
ATOM 710 C CA . LEU A 1 90 ? -18.168 -4.353 -8.480 1.00 96.06 90 LEU A CA 1
ATOM 711 C C . LEU A 1 90 ? -19.002 -5.347 -9.313 1.00 96.06 90 LEU A C 1
ATOM 713 O O . LEU A 1 90 ? -20.220 -5.425 -9.133 1.00 96.06 90 LEU A O 1
ATOM 717 N N . GLU A 1 91 ? -18.378 -6.108 -10.217 1.00 94.81 91 GLU A N 1
ATOM 718 C CA . GLU A 1 91 ? -19.041 -7.113 -11.063 1.00 94.81 91 GLU A CA 1
ATOM 719 C C . GLU A 1 91 ? -19.828 -8.175 -10.272 1.00 94.81 91 GLU A C 1
ATOM 721 O O . GLU A 1 91 ? -20.988 -8.392 -10.629 1.00 94.81 91 GLU A O 1
ATOM 726 N N . PRO A 1 92 ? -19.303 -8.781 -9.180 1.00 93.69 92 PRO A N 1
ATOM 727 C CA . PRO A 1 92 ? -20.040 -9.778 -8.393 1.00 93.69 92 PRO A CA 1
ATOM 728 C C . PRO A 1 92 ? -21.368 -9.263 -7.829 1.00 93.69 92 PRO A C 1
ATOM 730 O O . PRO A 1 92 ? -22.283 -10.039 -7.573 1.00 93.69 92 PRO A O 1
ATOM 733 N N . PHE A 1 93 ? -21.488 -7.946 -7.669 1.00 92.94 93 PHE A N 1
ATOM 734 C CA . PHE A 1 93 ? -22.678 -7.286 -7.145 1.00 92.94 93 PHE A CA 1
ATOM 735 C C . PHE A 1 93 ? -23.581 -6.720 -8.250 1.00 92.94 93 PHE A C 1
ATOM 737 O O . PHE A 1 93 ? -24.571 -6.042 -7.958 1.00 92.94 93 PHE A O 1
ATOM 744 N N . GLY A 1 94 ? -23.245 -6.933 -9.530 1.00 93.25 94 GLY A N 1
ATOM 745 C CA . GLY A 1 94 ? -23.929 -6.317 -10.668 1.00 93.25 94 GLY A CA 1
ATOM 746 C C . GLY A 1 94 ? -23.963 -4.791 -10.552 1.00 93.25 94 GLY A C 1
ATOM 747 O O . GLY A 1 94 ? -25.037 -4.191 -10.681 1.00 93.25 94 GLY A O 1
ATOM 748 N N . ALA A 1 95 ? -22.827 -4.196 -10.171 1.00 96.06 95 ALA A N 1
ATOM 749 C CA . ALA A 1 95 ? -22.670 -2.770 -9.877 1.00 96.06 95 ALA A CA 1
ATOM 750 C C . ALA A 1 95 ? -21.542 -2.101 -10.691 1.00 96.06 95 ALA A C 1
ATOM 752 O O . ALA A 1 95 ? -21.188 -0.953 -10.433 1.00 96.06 95 ALA A O 1
ATOM 753 N N . ALA A 1 96 ? -20.972 -2.784 -11.689 1.00 94.69 96 ALA A N 1
ATOM 754 C CA . ALA A 1 96 ? -19.907 -2.232 -12.534 1.00 94.69 96 ALA A CA 1
ATOM 755 C C . ALA A 1 96 ? -20.343 -0.969 -13.308 1.00 94.69 96 ALA A C 1
ATOM 757 O O . ALA A 1 96 ? -19.516 -0.108 -13.607 1.00 94.69 96 ALA A O 1
ATOM 758 N N . GLN A 1 97 ? -21.644 -0.834 -13.582 1.00 94.81 97 GLN A N 1
ATOM 759 C CA . GLN A 1 97 ? -22.257 0.331 -14.222 1.00 94.81 97 GLN A CA 1
ATOM 760 C C . GLN A 1 97 ? -22.213 1.608 -13.372 1.00 94.81 97 GLN A C 1
ATOM 762 O O . GLN A 1 97 ? -22.403 2.685 -13.918 1.00 94.81 97 GLN A O 1
ATOM 767 N N . LEU A 1 98 ? -21.928 1.517 -12.065 1.00 96.38 98 LEU A N 1
ATOM 768 C CA . LEU A 1 98 ? -21.759 2.699 -11.207 1.00 96.38 98 LEU A CA 1
ATOM 769 C C . LEU A 1 98 ? -20.489 3.496 -11.551 1.00 96.38 98 LEU A C 1
ATOM 771 O O . LEU A 1 98 ? -20.285 4.591 -11.035 1.00 96.38 98 LEU A O 1
ATOM 775 N N . VAL A 1 99 ? -19.628 2.944 -12.407 1.00 97.12 99 VAL A N 1
ATOM 776 C CA . VAL A 1 99 ? -18.419 3.582 -12.918 1.00 97.12 99 VAL A CA 1
ATOM 777 C C . VAL A 1 99 ? -18.568 3.743 -14.429 1.00 97.12 99 VAL A C 1
ATOM 779 O O . VAL A 1 99 ? -18.375 2.793 -15.194 1.00 97.12 99 VAL A O 1
ATOM 782 N N . GLU A 1 100 ? -18.842 4.952 -14.895 1.00 96.06 100 GLU A N 1
ATOM 783 C CA . GLU A 1 100 ? -19.087 5.242 -16.310 1.00 96.06 100 GLU A CA 1
ATOM 784 C C . GLU A 1 100 ? -17.844 5.847 -16.968 1.00 96.06 100 GLU A C 1
ATOM 786 O O . GLU A 1 100 ? -17.133 6.649 -16.365 1.00 96.06 100 GLU A O 1
ATOM 791 N N . ASN A 1 101 ? -17.552 5.428 -18.202 1.00 95.69 101 ASN A N 1
ATOM 792 C CA . ASN A 1 101 ? -16.475 5.992 -19.015 1.00 95.69 101 ASN A CA 1
ATOM 793 C C . ASN A 1 101 ? -17.079 6.917 -20.072 1.00 95.69 101 ASN A C 1
ATOM 795 O O . ASN A 1 101 ? -17.828 6.472 -20.942 1.00 95.69 101 ASN A O 1
ATOM 799 N N . GLU A 1 102 ? -16.690 8.181 -20.021 1.00 93.81 102 GLU A N 1
ATOM 800 C CA . GLU A 1 102 ? -17.049 9.205 -20.989 1.00 93.81 102 GLU A CA 1
ATOM 801 C C . GLU A 1 102 ? -15.893 9.318 -21.982 1.00 93.81 102 GLU A C 1
ATOM 803 O O . GLU A 1 102 ? -14.877 9.971 -21.716 1.00 93.81 102 GLU A O 1
ATOM 808 N N . ARG A 1 103 ? -16.026 8.608 -23.115 1.00 88.00 103 ARG A N 1
ATOM 809 C CA . ARG A 1 103 ? -14.941 8.360 -24.081 1.00 88.00 103 ARG A CA 1
ATOM 810 C C . ARG A 1 103 ? -14.147 9.628 -24.395 1.00 88.00 103 ARG A C 1
ATOM 812 O O . ARG A 1 103 ? -14.695 10.628 -24.846 1.00 88.00 103 ARG A O 1
ATOM 819 N N . GLY A 1 104 ? -12.835 9.557 -24.173 1.00 83.69 104 GLY A N 1
ATOM 820 C CA . GLY A 1 104 ? -11.896 10.648 -24.447 1.00 83.69 104 GLY A CA 1
ATOM 821 C C . GLY A 1 104 ? -11.970 11.831 -23.476 1.00 83.69 104 GLY A C 1
ATOM 822 O O . GLY A 1 104 ? -11.119 12.711 -23.553 1.00 83.69 104 GLY A O 1
ATOM 823 N N . ARG A 1 105 ? -12.930 11.853 -22.542 1.00 93.19 105 ARG A N 1
ATOM 824 C CA . ARG A 1 105 ? -13.142 12.959 -21.598 1.00 93.19 105 ARG A CA 1
ATOM 825 C C . ARG A 1 105 ? -12.745 12.586 -20.179 1.00 93.19 105 ARG A C 1
ATOM 827 O O . ARG A 1 105 ? -11.906 13.270 -19.599 1.00 93.19 105 ARG A O 1
ATOM 834 N N . GLY A 1 106 ? -13.264 11.481 -19.653 1.00 95.69 106 GLY A N 1
ATOM 835 C CA . GLY A 1 106 ? -12.969 11.047 -18.292 1.00 95.69 106 GLY A CA 1
ATOM 836 C C . GLY A 1 106 ? -13.981 10.038 -17.771 1.00 95.69 106 GLY A C 1
ATOM 837 O O . GLY A 1 106 ? -14.462 9.193 -18.523 1.00 95.69 106 GLY A O 1
ATOM 838 N N . TYR A 1 107 ? -14.302 10.130 -16.486 1.00 98.12 107 TYR A N 1
ATOM 839 C CA . TYR A 1 107 ? -15.147 9.154 -15.805 1.00 98.12 107 TYR A CA 1
ATOM 840 C C . TYR A 1 107 ? -16.198 9.829 -14.927 1.00 98.12 107 TYR A C 1
ATOM 842 O O . TYR A 1 107 ? -15.982 10.929 -14.415 1.00 98.12 107 TYR A O 1
ATOM 850 N N . ARG A 1 108 ? -17.322 9.138 -14.723 1.00 97.62 108 ARG A N 1
ATOM 851 C CA . ARG A 1 108 ? -18.324 9.472 -13.703 1.00 97.62 108 ARG A CA 1
ATOM 852 C C . ARG A 1 108 ? -18.441 8.327 -12.712 1.00 97.62 108 ARG A C 1
ATOM 854 O O . ARG A 1 108 ? -18.370 7.157 -13.090 1.00 97.62 108 ARG A O 1
ATOM 861 N N . LEU A 1 109 ? -18.643 8.681 -11.450 1.00 96.75 109 LEU A N 1
ATOM 862 C CA . LEU A 1 109 ? -18.898 7.733 -10.376 1.00 96.75 109 LEU A CA 1
ATOM 863 C C . LEU A 1 109 ? -20.298 7.990 -9.833 1.00 96.75 109 LEU A C 1
ATOM 865 O O . LEU A 1 109 ? -20.598 9.105 -9.417 1.00 96.75 109 LEU A O 1
ATOM 869 N N . GLN A 1 110 ? -21.156 6.977 -9.825 1.00 95.75 110 GLN A N 1
ATOM 870 C CA . GLN A 1 110 ? -22.476 7.072 -9.215 1.00 95.75 110 GLN A CA 1
ATOM 871 C C . GLN A 1 110 ? -22.356 6.867 -7.703 1.00 95.75 110 GLN A C 1
ATOM 873 O O . GLN A 1 110 ? -22.256 5.738 -7.208 1.00 95.75 110 GLN A O 1
ATOM 878 N N . THR A 1 111 ? -22.369 7.973 -6.965 1.00 93.69 111 THR A N 1
ATOM 879 C CA . THR A 1 111 ? -22.439 7.950 -5.504 1.00 93.69 111 THR A CA 1
ATOM 880 C C . THR A 1 111 ? -23.877 8.052 -5.022 1.00 93.69 111 THR A C 1
ATOM 882 O O . THR A 1 111 ? -24.771 8.494 -5.743 1.00 93.69 111 THR A O 1
ATOM 885 N N . CYS A 1 112 ? -24.122 7.607 -3.793 1.00 91.38 112 CYS A N 1
ATOM 886 C CA . CYS A 1 112 ? -25.421 7.788 -3.166 1.00 91.38 112 CYS A CA 1
ATOM 887 C C . CYS A 1 112 ? -25.732 9.280 -3.076 1.00 91.38 112 CYS A C 1
ATOM 889 O O . CYS A 1 112 ? -24.832 10.073 -2.794 1.00 91.38 112 CYS A O 1
ATOM 891 N N . ALA A 1 113 ? -26.997 9.644 -3.303 1.00 79.94 113 ALA A N 1
ATOM 892 C CA . ALA A 1 113 ? -27.434 11.019 -3.123 1.00 79.94 113 ALA A CA 1
ATOM 893 C C . ALA A 1 113 ? -27.000 11.507 -1.728 1.00 79.94 113 ALA A C 1
ATOM 895 O O . ALA A 1 113 ? -27.132 10.740 -0.757 1.00 79.94 113 ALA A O 1
ATOM 896 N N . PRO A 1 114 ? -26.479 12.743 -1.618 1.00 65.88 114 PRO A N 1
ATOM 897 C CA . PRO A 1 114 ? -26.297 13.362 -0.318 1.00 65.88 114 PRO A CA 1
ATOM 898 C C . PRO A 1 114 ? -27.640 13.287 0.405 1.00 65.88 114 PRO A C 1
ATOM 900 O O . PRO A 1 114 ? -28.687 13.532 -0.205 1.00 65.88 114 PRO A O 1
ATOM 903 N N . LEU A 1 115 ? -27.636 12.900 1.683 1.00 58.88 115 LEU A N 1
ATOM 904 C CA . LEU A 1 115 ? -28.845 13.073 2.482 1.00 58.88 115 LEU A CA 1
ATOM 905 C C . LEU A 1 115 ? -29.235 14.553 2.371 1.00 58.88 115 LEU A C 1
ATOM 907 O O . LEU A 1 115 ? -28.330 15.392 2.430 1.00 58.88 115 LEU A O 1
ATOM 911 N N . PRO A 1 116 ? -30.521 14.884 2.155 1.00 54.19 116 PRO A N 1
ATOM 912 C CA . PRO A 1 116 ? -30.925 16.273 2.104 1.00 54.19 116 PRO A CA 1
ATOM 913 C C . PRO A 1 116 ? -30.453 16.927 3.398 1.00 54.19 116 PRO A C 1
ATOM 915 O O . PRO A 1 116 ? -30.875 16.535 4.485 1.00 54.19 116 PRO A O 1
ATOM 918 N N . VAL A 1 117 ? -29.532 17.881 3.275 1.00 51.66 117 VAL A N 1
ATOM 919 C CA . VAL A 1 117 ? -29.262 18.819 4.356 1.00 51.66 117 VAL A CA 1
ATOM 920 C C . VAL A 1 117 ? -30.594 19.524 4.550 1.00 51.66 117 VAL A C 1
ATOM 922 O O . VAL A 1 117 ? -31.064 20.182 3.619 1.00 51.66 117 VAL A O 1
ATOM 925 N N . GLU A 1 118 ? -31.257 19.301 5.687 1.00 41.72 118 GLU A N 1
ATOM 926 C CA . GLU A 1 118 ? -32.431 20.088 6.054 1.00 41.72 118 GLU A CA 1
ATOM 927 C C . GLU A 1 118 ? -32.035 21.552 5.888 1.00 41.72 118 GLU A C 1
ATOM 929 O O . GLU A 1 118 ? -31.134 22.051 6.567 1.00 41.72 118 GLU A O 1
ATOM 934 N N . ALA A 1 119 ? -32.640 22.215 4.899 1.00 48.97 119 ALA A N 1
ATOM 935 C CA . ALA A 1 119 ? -32.450 23.639 4.715 1.00 48.97 119 ALA A CA 1
ATOM 936 C C . ALA A 1 119 ? -32.765 24.313 6.058 1.00 48.97 119 ALA A C 1
ATOM 938 O O . ALA A 1 119 ? -33.717 23.887 6.723 1.00 48.97 119 ALA A O 1
ATOM 939 N N . PRO A 1 120 ? -32.012 25.349 6.472 1.00 46.06 120 PRO A N 1
ATOM 940 C CA . PRO A 1 120 ? -32.395 26.120 7.639 1.00 46.06 120 PRO A CA 1
ATOM 941 C C . PRO A 1 120 ? -33.830 26.571 7.400 1.00 46.06 120 PRO A C 1
ATOM 943 O O . PRO A 1 120 ? -34.110 27.225 6.391 1.00 46.06 120 PRO A O 1
ATOM 946 N N . VAL A 1 121 ? -34.744 26.154 8.274 1.00 53.84 121 VAL A N 1
ATOM 947 C CA . VAL A 1 121 ? -36.119 26.636 8.252 1.00 53.84 121 VAL A CA 1
ATOM 948 C C . VAL A 1 121 ? -36.006 28.147 8.384 1.00 53.84 121 VAL A C 1
ATOM 950 O O . VAL A 1 121 ? -35.613 28.652 9.431 1.00 53.84 121 VAL A O 1
ATOM 953 N N . ALA A 1 122 ? -36.234 28.860 7.282 1.00 53.72 122 ALA A N 1
ATOM 954 C CA . ALA A 1 122 ? -36.263 30.307 7.295 1.00 53.72 122 ALA A CA 1
ATOM 955 C C . ALA A 1 122 ? -37.358 30.707 8.283 1.00 53.72 122 ALA A C 1
ATOM 957 O O . ALA A 1 122 ? -38.522 30.351 8.083 1.00 53.72 122 ALA A O 1
ATOM 958 N N . ASP A 1 123 ? -36.957 31.379 9.364 1.00 44.25 123 ASP A N 1
ATOM 959 C CA . ASP A 1 123 ? -37.857 31.871 10.397 1.00 44.25 123 ASP A CA 1
ATOM 960 C C . ASP A 1 123 ? -39.034 32.593 9.738 1.00 44.25 123 ASP A C 1
ATOM 962 O O . ASP A 1 123 ? -38.889 33.633 9.087 1.00 44.25 123 ASP A O 1
ATOM 966 N N . ALA A 1 124 ? -40.221 32.013 9.903 1.00 49.38 124 ALA A N 1
ATOM 967 C CA . ALA A 1 124 ? -41.458 32.692 9.586 1.00 49.38 124 ALA A CA 1
ATOM 968 C C . ALA A 1 124 ? -41.533 33.973 10.441 1.00 49.38 124 ALA A C 1
ATOM 970 O O . ALA A 1 124 ? -41.289 33.918 11.651 1.00 49.38 124 ALA A O 1
ATOM 971 N N . PRO A 1 125 ? -41.864 35.140 9.861 1.00 47.00 125 PRO A N 1
ATOM 972 C CA . PRO A 1 125 ? -41.910 36.379 10.622 1.00 47.00 125 PRO A CA 1
ATOM 973 C C . PRO A 1 125 ? -43.031 36.319 11.676 1.00 47.00 125 PRO A C 1
ATOM 975 O O . PRO A 1 125 ? -44.144 35.888 11.360 1.00 47.00 125 PRO A O 1
ATOM 978 N N . PRO A 1 126 ? -42.796 36.778 12.919 1.00 44.78 126 PRO A N 1
ATOM 979 C CA . PRO A 1 126 ? -43.826 36.758 13.944 1.00 44.78 126 PRO A CA 1
ATOM 980 C C . PRO A 1 126 ? -44.908 37.806 13.662 1.00 44.78 126 PRO A C 1
ATOM 982 O O . PRO A 1 126 ? -44.654 39.013 13.587 1.00 44.78 126 PRO A O 1
ATOM 985 N N . SER A 1 127 ? -46.145 37.325 13.577 1.00 44.53 127 SER A N 1
ATOM 986 C CA . SER A 1 127 ? -47.377 38.109 13.594 1.00 44.53 127 SER A CA 1
ATOM 987 C C . SER A 1 127 ? -47.453 38.942 14.880 1.00 44.53 127 SER A C 1
ATOM 989 O O . SER A 1 127 ? -47.621 38.407 15.976 1.00 44.53 127 SER A O 1
ATOM 991 N N . ARG A 1 128 ? -47.338 40.270 14.766 1.00 38.19 128 ARG A N 1
ATOM 992 C CA . ARG A 1 128 ? -47.507 41.200 15.894 1.00 38.19 128 ARG A CA 1
ATOM 993 C C . ARG A 1 128 ? -48.990 41.357 16.238 1.00 38.19 128 ARG A C 1
ATOM 995 O O . ARG A 1 128 ? -49.691 42.157 15.628 1.00 38.19 128 ARG A O 1
ATOM 1002 N N . GLY A 1 129 ? -49.441 40.610 17.243 1.00 39.34 129 GLY A N 1
ATOM 1003 C CA . GLY A 1 129 ? -50.678 40.874 17.973 1.00 39.34 129 GLY A CA 1
ATOM 1004 C C . GLY A 1 129 ? -50.494 42.017 18.975 1.00 39.34 129 GLY A C 1
ATOM 1005 O O . GLY A 1 129 ? -49.549 42.044 19.759 1.00 39.34 129 GLY A O 1
ATOM 1006 N N . THR A 1 130 ? -51.403 42.981 18.918 1.00 45.59 130 THR A N 1
ATOM 1007 C CA . THR A 1 130 ? -51.531 44.149 19.794 1.00 45.59 130 THR A CA 1
ATOM 1008 C C . THR A 1 130 ? -52.037 43.777 21.191 1.00 45.59 130 THR A C 1
ATOM 1010 O O . THR A 1 130 ? -53.105 43.183 21.284 1.00 45.59 130 THR A O 1
ATOM 1013 N N . ALA A 1 131 ? -51.374 44.227 22.263 1.00 38.97 131 ALA A N 1
ATOM 1014 C CA . ALA A 1 131 ? -52.020 44.666 23.511 1.00 38.97 131 ALA A CA 1
ATOM 1015 C C . ALA A 1 131 ? -51.011 45.358 24.446 1.00 38.97 131 ALA A C 1
ATOM 1017 O O . ALA A 1 131 ? -49.822 45.059 24.452 1.00 38.97 131 ALA A O 1
ATOM 1018 N N . ARG A 1 132 ? -51.518 46.340 25.189 1.00 40.69 132 ARG A N 1
ATOM 1019 C CA . ARG A 1 132 ? -50.833 47.440 25.891 1.00 40.69 132 ARG A CA 1
ATOM 1020 C C . ARG A 1 132 ? -50.915 47.212 27.438 1.00 40.69 132 ARG A C 1
ATOM 1022 O O . ARG A 1 132 ? -51.297 46.116 27.827 1.00 40.69 132 ARG A O 1
ATOM 1029 N N . PRO A 1 133 ? -50.540 48.150 28.341 1.00 58.78 133 PRO A N 1
ATOM 1030 C CA . PRO A 1 133 ? -49.452 47.947 29.310 1.00 58.78 133 PRO A CA 1
ATOM 1031 C C . PRO A 1 133 ? -49.845 48.143 30.797 1.00 58.78 133 PRO A C 1
ATOM 1033 O O . PRO A 1 133 ? -50.872 48.735 31.098 1.00 58.78 133 PRO A O 1
ATOM 1036 N N . SER A 1 134 ? -48.956 47.767 31.724 1.00 39.16 134 SER A N 1
ATOM 1037 C CA . SER A 1 134 ? -48.734 48.382 33.059 1.00 39.16 134 SER A CA 1
ATOM 1038 C C . SER A 1 134 ? -47.746 47.475 33.804 1.00 39.16 134 SER A C 1
ATOM 1040 O O . SER A 1 134 ? -47.974 46.277 33.853 1.00 39.16 134 SER A O 1
ATOM 1042 N N . GLY A 1 135 ? -46.616 47.877 34.373 1.00 37.09 135 GLY A N 1
ATOM 1043 C CA . GLY A 1 135 ? -46.229 49.150 34.951 1.00 37.09 135 GLY A CA 1
ATOM 1044 C C . GLY A 1 135 ? -45.797 48.869 36.392 1.00 37.09 135 GLY A C 1
ATOM 1045 O O . GLY A 1 135 ? -46.666 48.661 37.227 1.00 37.09 135 GLY A O 1
ATOM 1046 N N . ARG A 1 136 ? -44.484 48.848 36.667 1.00 43.22 136 ARG A N 1
ATOM 1047 C CA . ARG A 1 136 ? -43.811 49.477 37.825 1.00 43.22 136 ARG A CA 1
ATOM 1048 C C . ARG A 1 136 ? -42.366 48.987 37.998 1.00 43.22 136 ARG A C 1
ATOM 1050 O O . ARG A 1 136 ? -42.049 47.815 37.854 1.00 43.22 136 ARG A O 1
ATOM 1057 N N . LEU A 1 137 ? -41.542 49.989 38.283 1.00 42.38 137 LEU A N 1
ATOM 1058 C CA . LEU A 1 137 ? -40.122 50.030 38.629 1.00 42.38 137 LEU A CA 1
ATOM 1059 C C . LEU A 1 137 ? -39.777 49.162 39.852 1.00 42.38 137 LEU A C 1
ATOM 1061 O O . LEU A 1 137 ? -40.628 49.021 40.720 1.00 42.38 137 LEU A O 1
ATOM 1065 N N . VAL A 1 138 ? -38.520 48.716 39.966 1.00 39.97 138 VAL A N 1
ATOM 1066 C CA . VAL A 1 138 ? -37.590 48.994 41.087 1.00 39.97 138 VAL A CA 1
ATOM 1067 C C . VAL A 1 138 ? -36.171 48.610 40.636 1.00 39.97 138 VAL A C 1
ATOM 1069 O O . VAL A 1 138 ? -35.972 47.755 39.778 1.00 39.97 138 VAL A O 1
ATOM 1072 N N . ALA A 1 139 ? -35.204 49.349 41.167 1.00 38.16 139 ALA A N 1
ATOM 1073 C CA . ALA A 1 139 ? -33.848 49.519 40.690 1.00 38.16 139 ALA A CA 1
ATOM 1074 C C . ALA A 1 139 ? -32.796 48.841 41.597 1.00 38.16 139 ALA A C 1
ATOM 1076 O O . ALA A 1 139 ? -33.059 48.597 42.770 1.00 38.16 139 ALA A O 1
ATOM 1077 N N . ILE A 1 140 ? -31.584 48.724 41.036 1.00 38.75 140 ILE A N 1
ATOM 1078 C CA . ILE A 1 140 ? -30.252 48.704 41.681 1.00 38.75 140 ILE A CA 1
ATOM 1079 C C . ILE A 1 140 ? -29.813 47.411 42.390 1.00 38.75 140 ILE A C 1
ATOM 1081 O O . ILE A 1 140 ? -30.461 46.918 43.303 1.00 38.75 140 ILE A O 1
ATOM 1085 N N . GLY A 1 141 ? -28.590 46.974 42.052 1.00 34.25 141 GLY A N 1
ATOM 1086 C CA . GLY A 1 141 ? -27.733 46.226 42.978 1.00 34.25 141 GLY A CA 1
ATOM 1087 C C . GLY A 1 141 ? -26.711 45.306 42.316 1.00 34.25 141 GLY A C 1
ATOM 1088 O O . GLY A 1 141 ? -26.971 44.128 42.138 1.00 34.25 141 GLY A O 1
ATOM 1089 N N . ILE A 1 142 ? -25.546 45.848 41.964 1.00 39.56 142 ILE A N 1
ATOM 1090 C CA . ILE A 1 142 ? -24.384 45.154 41.384 1.00 39.56 142 ILE A CA 1
ATOM 1091 C C . ILE A 1 142 ? -23.675 44.320 42.472 1.00 39.56 142 ILE A C 1
ATOM 1093 O O . ILE A 1 142 ? -23.506 44.830 43.577 1.00 39.56 142 ILE A O 1
ATOM 1097 N N . LEU A 1 143 ? -23.196 43.107 42.146 1.00 34.44 143 LEU A N 1
ATOM 1098 C CA . LEU A 1 143 ? -21.782 42.663 42.248 1.00 34.44 143 LEU A CA 1
ATOM 1099 C C . LEU A 1 143 ? -21.629 41.131 42.358 1.00 34.44 143 LEU A C 1
ATOM 1101 O O . LEU A 1 143 ? -22.067 40.515 43.318 1.00 34.44 143 LEU A O 1
ATOM 1105 N N . VAL A 1 144 ? -20.886 40.601 41.377 1.00 37.41 144 VAL A N 1
ATOM 1106 C CA . VAL A 1 144 ? -19.870 39.532 41.463 1.00 37.41 144 VAL A CA 1
ATOM 1107 C C . VAL A 1 144 ? -20.304 38.160 41.988 1.00 37.41 144 VAL A C 1
ATOM 1109 O O . VAL A 1 144 ? -20.532 37.961 43.173 1.00 37.41 144 VAL A O 1
ATOM 1112 N N . GLY A 1 145 ? -20.193 37.164 41.105 1.00 32.31 145 GLY A N 1
ATOM 1113 C CA . GLY A 1 145 ? -19.993 35.770 41.498 1.00 32.31 145 GLY A CA 1
ATOM 1114 C C . GLY A 1 145 ? -20.791 34.786 40.654 1.00 32.31 145 GLY A C 1
ATOM 1115 O O . GLY A 1 145 ? -22.011 34.853 40.627 1.00 32.31 145 GLY A O 1
ATOM 1116 N N . LEU A 1 146 ? -20.066 33.894 39.971 1.00 44.66 146 LEU A N 1
ATOM 1117 C CA . LEU A 1 146 ? -20.440 32.515 39.621 1.00 44.66 146 LEU A CA 1
ATOM 1118 C C . LEU A 1 146 ? -21.945 32.163 39.641 1.00 44.66 146 LEU A C 1
ATOM 1120 O O . LEU A 1 146 ? -22.538 31.983 40.699 1.00 44.66 146 LEU A O 1
ATOM 1124 N N . GLY A 1 147 ? -22.521 31.919 38.462 1.00 31.58 147 GLY A N 1
ATOM 1125 C CA . GLY A 1 147 ? -23.862 31.343 38.301 1.00 31.58 147 GLY A CA 1
ATOM 1126 C C . GLY A 1 147 ? -23.964 30.657 36.940 1.00 31.58 147 GLY A C 1
ATOM 1127 O O . GLY A 1 147 ? -24.045 31.332 35.924 1.00 31.58 147 GLY A O 1
ATOM 1128 N N . VAL A 1 148 ? -23.700 29.351 36.852 1.00 42.84 148 VAL A N 1
ATOM 1129 C CA . VAL A 1 148 ? -24.718 28.288 36.947 1.00 42.84 148 VAL A CA 1
ATOM 1130 C C . VAL A 1 148 ? -25.707 28.377 35.781 1.00 42.84 148 VAL A C 1
ATOM 1132 O O . VAL A 1 148 ? -26.768 28.986 35.889 1.00 42.84 148 VAL A O 1
ATOM 1135 N N . LEU A 1 149 ? -25.371 27.710 34.670 1.00 36.31 149 LEU A N 1
ATOM 1136 C CA . LEU A 1 149 ? -26.408 27.206 33.778 1.00 36.31 149 LEU A CA 1
ATOM 1137 C C . LEU A 1 149 ? -26.900 25.889 34.377 1.00 36.31 149 LEU A C 1
ATOM 1139 O O . LEU A 1 149 ? -26.178 24.894 34.442 1.00 36.31 149 LEU A O 1
ATOM 1143 N N . VAL A 1 150 ? -28.128 25.940 34.879 1.00 40.19 150 VAL A N 1
ATOM 1144 C CA . VAL A 1 150 ? -28.887 24.813 35.409 1.00 40.19 150 VAL A CA 1
ATOM 1145 C C . VAL A 1 150 ? -29.111 23.808 34.278 1.00 40.19 150 VAL A C 1
ATOM 1147 O O . VAL A 1 150 ? -30.033 23.950 33.482 1.00 40.19 150 VAL A O 1
ATOM 1150 N N . ALA A 1 151 ? -28.269 22.779 34.213 1.00 39.44 151 ALA A N 1
ATOM 1151 C CA . ALA A 1 151 ? -28.652 21.507 33.622 1.00 39.44 151 ALA A CA 1
ATOM 1152 C C . ALA A 1 151 ? -29.231 20.656 34.752 1.00 39.44 151 ALA A C 1
ATOM 1154 O O . ALA A 1 151 ? -28.519 20.238 35.666 1.00 39.44 151 ALA A O 1
ATOM 1155 N N . ALA A 1 152 ? -30.544 20.446 34.717 1.00 40.91 152 ALA A N 1
ATOM 1156 C CA . ALA A 1 152 ? -31.221 19.509 35.594 1.00 40.91 152 ALA A CA 1
ATOM 1157 C C . ALA A 1 152 ? -30.720 18.089 35.288 1.00 40.91 152 ALA A C 1
ATOM 1159 O O . ALA A 1 152 ? -31.237 17.408 34.408 1.00 40.91 152 ALA A O 1
ATOM 1160 N N . ILE A 1 153 ? -29.694 17.648 36.013 1.00 44.62 153 ILE A N 1
ATOM 1161 C CA . ILE A 1 153 ? -29.305 16.245 36.082 1.00 44.62 153 ILE A CA 1
ATOM 1162 C C . ILE A 1 153 ? -29.791 15.742 37.432 1.00 44.62 153 ILE A C 1
ATOM 1164 O O . ILE A 1 153 ? -29.311 16.153 38.486 1.00 44.62 153 ILE A O 1
ATOM 1168 N N . VAL A 1 154 ? -30.784 14.858 37.387 1.00 39.62 154 VAL A N 1
ATOM 1169 C CA . VAL A 1 154 ? -31.197 14.045 38.527 1.00 39.62 154 VAL A CA 1
ATOM 1170 C C . VAL A 1 154 ? -29.978 13.232 38.959 1.00 39.62 154 VAL A C 1
ATOM 1172 O O . VAL A 1 154 ? -29.614 12.249 38.315 1.00 39.62 154 VAL A O 1
ATOM 1175 N N . ILE A 1 155 ? -29.316 13.659 40.036 1.00 41.53 155 ILE A N 1
ATOM 1176 C CA . ILE A 1 155 ? -28.251 12.884 40.669 1.00 41.53 155 ILE A CA 1
ATOM 1177 C C . ILE A 1 155 ? -28.926 11.736 41.421 1.00 41.53 155 ILE A C 1
ATOM 1179 O O . ILE A 1 155 ? -29.234 11.824 42.607 1.00 41.53 155 ILE A O 1
ATOM 1183 N N . ALA A 1 156 ? -29.151 10.637 40.706 1.00 37.69 156 ALA A N 1
ATOM 1184 C CA . ALA A 1 156 ? -29.206 9.327 41.323 1.00 37.69 156 ALA A CA 1
ATOM 1185 C C . ALA A 1 156 ? -27.758 8.904 41.605 1.00 37.69 156 ALA A C 1
ATOM 1187 O O . ALA A 1 156 ? -26.994 8.545 40.709 1.00 37.69 156 ALA A O 1
ATOM 1188 N N . THR A 1 157 ? -27.360 8.976 42.870 1.00 51.03 157 THR A N 1
ATOM 1189 C CA . THR A 1 157 ? -26.108 8.417 43.379 1.00 51.03 157 THR A CA 1
ATOM 1190 C C . THR A 1 157 ? -26.127 6.891 43.239 1.00 51.03 157 THR A C 1
ATOM 1192 O O . THR A 1 157 ? -26.536 6.176 44.149 1.00 51.03 157 THR A O 1
ATOM 1195 N N . ARG A 1 158 ? -25.700 6.360 42.084 1.00 44.31 158 ARG A N 1
ATOM 1196 C CA . ARG A 1 158 ? -25.395 4.927 41.908 1.00 44.31 158 ARG A CA 1
ATOM 1197 C C . ARG A 1 158 ? -24.490 4.684 40.685 1.00 44.31 158 ARG A C 1
ATOM 1199 O O . ARG A 1 158 ? -24.947 4.737 39.554 1.00 44.31 158 ARG A O 1
ATOM 1206 N N . GLY A 1 159 ? -23.210 4.375 40.934 1.00 42.94 159 GLY A N 1
ATOM 1207 C CA . GLY A 1 159 ? -22.352 3.599 40.015 1.00 42.94 159 GLY A CA 1
ATOM 1208 C C . GLY A 1 159 ? -21.486 4.350 38.987 1.00 42.94 159 GLY A C 1
ATOM 1209 O O . GLY A 1 159 ? -21.555 4.042 37.804 1.00 42.94 159 GLY A O 1
ATOM 1210 N N . HIS A 1 160 ? -20.604 5.263 39.409 1.00 45.66 160 HIS A N 1
ATOM 1211 C CA . HIS A 1 160 ? -19.695 6.028 38.523 1.00 45.66 160 HIS A CA 1
ATOM 1212 C C . HIS A 1 160 ? -18.440 5.271 38.004 1.00 45.66 160 HIS A C 1
ATOM 1214 O O . HIS A 1 160 ? -17.451 5.893 37.632 1.00 45.66 160 HIS A O 1
ATOM 1220 N N . GLY A 1 161 ? -18.450 3.933 37.953 1.00 49.50 161 GLY A N 1
ATOM 1221 C CA . GLY A 1 161 ? -17.298 3.130 37.494 1.00 49.50 161 GLY A CA 1
ATOM 1222 C C . GLY A 1 161 ? -17.411 2.547 36.078 1.00 49.50 161 GLY A C 1
ATOM 1223 O O . GLY A 1 161 ? -16.396 2.258 35.451 1.00 49.50 161 GLY A O 1
ATOM 1224 N N . ASN A 1 162 ? -18.630 2.380 35.550 1.00 58.00 162 ASN A N 1
ATOM 1225 C CA . ASN A 1 162 ? -18.846 1.543 34.360 1.00 58.00 162 ASN A CA 1
ATOM 1226 C C . ASN A 1 162 ? -18.876 2.310 33.025 1.00 58.00 162 ASN A C 1
ATOM 1228 O O . ASN A 1 162 ? -18.664 1.697 31.983 1.00 58.00 162 ASN A O 1
ATOM 1232 N N . GLY A 1 163 ? -19.105 3.629 33.034 1.00 61.09 163 GLY A N 1
ATOM 1233 C CA . GLY A 1 163 ? -19.204 4.434 31.806 1.00 61.09 163 GLY A CA 1
ATOM 1234 C C . GLY A 1 163 ? -17.865 4.596 31.078 1.00 61.09 163 GLY A C 1
ATOM 1235 O O . GLY A 1 163 ? -17.752 4.253 29.905 1.00 61.09 163 GLY A O 1
ATOM 1236 N N . HIS A 1 164 ? -16.823 5.028 31.794 1.00 66.25 164 HIS A N 1
ATOM 1237 C CA . HIS A 1 164 ? -15.490 5.236 31.210 1.00 66.25 164 HIS A CA 1
ATOM 1238 C C . HIS A 1 164 ? -14.806 3.934 30.775 1.00 66.25 164 HIS A C 1
ATOM 1240 O O . HIS A 1 164 ? -14.086 3.913 29.778 1.00 66.25 164 HIS A O 1
ATOM 1246 N N . ALA A 1 165 ? -15.053 2.826 31.482 1.00 71.88 165 ALA A N 1
ATOM 1247 C CA . ALA A 1 165 ? -14.527 1.519 31.093 1.00 71.88 165 ALA A CA 1
ATOM 1248 C C . ALA A 1 165 ? -15.162 1.013 29.784 1.00 71.88 165 ALA A C 1
ATOM 1250 O O . ALA A 1 165 ? -14.462 0.477 28.921 1.00 71.88 165 ALA A O 1
ATOM 1251 N N . ALA A 1 166 ? -16.473 1.215 29.610 1.00 76.00 166 ALA A N 1
ATOM 1252 C CA . ALA A 1 166 ? -17.179 0.841 28.387 1.00 76.00 166 ALA A CA 1
ATOM 1253 C C . ALA A 1 166 ? -16.730 1.688 27.183 1.00 76.00 166 ALA A C 1
ATOM 1255 O O . ALA A 1 166 ? -16.484 1.145 26.107 1.00 76.00 166 ALA A O 1
ATOM 1256 N N . GLU A 1 167 ? -16.554 2.997 27.380 1.00 78.69 167 GLU A N 1
ATOM 1257 C CA . GLU A 1 167 ? -16.070 3.930 26.355 1.00 78.69 167 GLU A CA 1
ATOM 1258 C C . GLU A 1 167 ? -14.632 3.610 25.910 1.00 78.69 167 GLU A C 1
ATOM 1260 O O . GLU A 1 167 ? -14.364 3.475 24.716 1.00 78.69 167 GLU A O 1
ATOM 1265 N N . SER A 1 168 ? -13.719 3.380 26.862 1.00 82.69 168 SER A N 1
ATOM 1266 C CA . SER A 1 168 ? -12.335 2.966 26.580 1.00 82.69 168 SER A CA 1
ATOM 1267 C C . SER A 1 168 ? -12.273 1.646 25.802 1.00 82.69 168 SER A C 1
ATOM 1269 O O . SER A 1 168 ? -11.544 1.532 24.816 1.00 82.69 168 SER A O 1
ATOM 1271 N N . THR A 1 169 ? -13.119 0.676 26.165 1.00 88.94 169 THR A N 1
ATOM 1272 C CA . THR A 1 169 ? -13.226 -0.610 25.455 1.00 88.94 169 THR A CA 1
ATOM 1273 C C . THR A 1 169 ? -13.718 -0.432 24.012 1.00 88.94 169 THR A C 1
ATOM 1275 O O . THR A 1 169 ? -13.224 -1.100 23.103 1.00 88.94 169 THR A O 1
ATOM 1278 N N . ALA A 1 170 ? -14.673 0.473 23.773 1.00 85.62 170 ALA A N 1
ATOM 1279 C CA . ALA A 1 170 ? -15.182 0.765 22.432 1.00 85.62 170 ALA A CA 1
ATOM 1280 C C . ALA A 1 170 ? -14.136 1.472 21.550 1.00 85.62 170 ALA A C 1
ATOM 1282 O O . ALA A 1 170 ? -13.979 1.126 20.374 1.00 85.62 170 ALA A O 1
ATOM 1283 N N . MET A 1 171 ? -13.382 2.417 22.120 1.00 85.50 171 MET A N 1
ATOM 1284 C CA . MET A 1 171 ? -12.264 3.066 21.430 1.00 85.50 171 MET A CA 1
ATOM 1285 C C . MET A 1 171 ? -11.148 2.070 21.103 1.00 85.50 171 MET A C 1
ATOM 1287 O O . MET A 1 171 ? -10.626 2.086 19.992 1.00 85.50 171 MET A O 1
ATOM 1291 N N . GLU A 1 172 ? -10.809 1.171 22.031 1.00 89.94 172 GLU A N 1
ATOM 1292 C CA . GLU A 1 172 ? -9.781 0.148 21.810 1.00 89.94 172 GLU A CA 1
ATOM 1293 C C . GLU A 1 172 ? -10.201 -0.856 20.723 1.00 89.94 172 GLU A C 1
ATOM 1295 O O . GLU A 1 172 ? -9.386 -1.197 19.868 1.00 89.94 172 GLU A O 1
ATOM 1300 N N . ARG A 1 173 ? -11.485 -1.245 20.659 1.00 90.06 173 ARG A N 1
ATOM 1301 C CA . ARG A 1 173 ? -12.017 -2.043 19.539 1.00 90.06 173 ARG A CA 1
ATOM 1302 C C . ARG A 1 173 ? -11.885 -1.310 18.204 1.00 90.06 173 ARG A C 1
ATOM 1304 O O . ARG A 1 173 ? -11.390 -1.883 17.243 1.00 90.06 173 ARG A O 1
ATOM 1311 N N . THR A 1 174 ? -12.279 -0.037 18.158 1.00 87.25 174 THR A N 1
ATOM 1312 C CA . THR A 1 174 ? -12.170 0.792 16.943 1.00 87.25 174 THR A CA 1
ATOM 1313 C C . THR A 1 174 ? -10.717 0.923 16.485 1.00 87.25 174 THR A C 1
ATOM 1315 O O . THR A 1 174 ? -10.427 0.865 15.293 1.00 87.25 174 THR A O 1
ATOM 1318 N N . PHE A 1 175 ? -9.792 1.078 17.433 1.00 90.19 175 PHE A N 1
ATOM 1319 C CA . PHE A 1 175 ? -8.360 1.078 17.164 1.00 90.19 175 PHE A CA 1
ATOM 1320 C C . PHE A 1 175 ? -7.906 -0.238 16.519 1.00 90.19 175 PHE A C 1
ATOM 1322 O O . PHE A 1 175 ? -7.241 -0.203 15.484 1.00 90.19 175 PHE A O 1
ATOM 1329 N N . VAL A 1 176 ? -8.282 -1.382 17.101 1.00 93.00 176 VAL A N 1
ATOM 1330 C CA . VAL A 1 176 ? -7.935 -2.703 16.558 1.00 93.00 176 VAL A CA 1
ATOM 1331 C 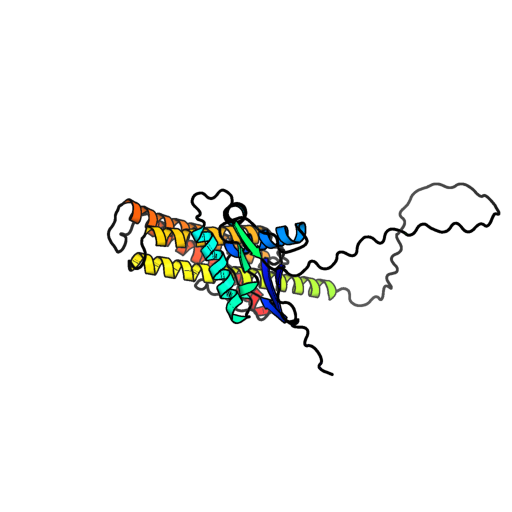C . VAL A 1 176 ? -8.471 -2.861 15.137 1.00 93.00 176 VAL A C 1
ATOM 1333 O O . VAL A 1 176 ? -7.691 -3.196 14.251 1.00 93.00 176 VAL A O 1
ATOM 1336 N N . ASP A 1 177 ? -9.741 -2.530 14.900 1.00 86.88 177 ASP A N 1
ATOM 1337 C CA . ASP A 1 177 ? -10.377 -2.652 13.582 1.00 86.88 177 ASP A CA 1
ATOM 1338 C C . ASP A 1 177 ? -9.654 -1.809 12.513 1.00 86.88 177 ASP A C 1
ATOM 1340 O O . ASP A 1 177 ? -9.429 -2.255 11.389 1.00 86.88 177 ASP A O 1
ATOM 1344 N N . ARG A 1 178 ? -9.211 -0.593 12.863 1.00 87.00 178 ARG A N 1
ATOM 1345 C CA . ARG A 1 178 ? -8.431 0.257 11.945 1.00 87.00 178 ARG A CA 1
ATOM 1346 C C . ARG A 1 178 ? -7.061 -0.331 11.626 1.00 87.00 178 ARG A C 1
ATOM 1348 O O . ARG A 1 178 ? -6.607 -0.238 10.488 1.00 87.00 178 ARG A O 1
ATOM 1355 N N . VAL A 1 179 ? -6.387 -0.905 12.622 1.00 90.75 179 VAL A N 1
ATOM 1356 C CA . VAL A 1 179 ? -5.089 -1.552 12.407 1.00 90.75 179 VAL A CA 1
ATOM 1357 C C . VAL A 1 179 ? -5.249 -2.815 11.560 1.00 90.75 179 VAL A C 1
ATOM 1359 O O . VAL A 1 179 ? -4.420 -3.044 10.687 1.00 90.75 179 VAL A O 1
ATOM 1362 N N . GLU A 1 180 ? -6.316 -3.595 11.740 1.00 89.19 180 GLU A N 1
ATOM 1363 C CA . GLU A 1 180 ? -6.598 -4.752 10.880 1.00 89.19 180 GLU A CA 1
ATOM 1364 C C . GLU A 1 180 ? -6.754 -4.359 9.412 1.00 89.19 180 GLU A C 1
ATOM 1366 O O . GLU A 1 180 ? -6.093 -4.954 8.564 1.00 89.19 180 GLU A O 1
ATOM 1371 N N . ASN A 1 181 ? -7.511 -3.299 9.116 1.00 85.06 181 ASN A N 1
ATOM 1372 C CA . ASN A 1 181 ? -7.650 -2.798 7.744 1.00 85.06 181 ASN A CA 1
ATOM 1373 C C . ASN A 1 181 ? -6.289 -2.432 7.125 1.00 85.06 181 ASN A C 1
ATOM 1375 O O . ASN A 1 181 ? -6.025 -2.709 5.954 1.00 85.06 181 ASN A O 1
ATOM 1379 N N . VAL A 1 182 ? -5.391 -1.840 7.918 1.00 89.38 182 VAL A N 1
ATOM 1380 C CA . VAL A 1 182 ? -4.020 -1.539 7.484 1.00 89.38 182 VAL A CA 1
ATOM 1381 C C . VAL A 1 182 ? -3.219 -2.818 7.210 1.00 89.38 182 VAL A C 1
ATOM 1383 O O . VAL A 1 182 ? -2.478 -2.881 6.227 1.00 89.38 182 VAL A O 1
ATOM 1386 N N . LEU A 1 183 ? -3.351 -3.844 8.053 1.00 94.38 183 LEU A N 1
ATOM 1387 C CA . LEU A 1 183 ? -2.636 -5.112 7.893 1.00 94.38 183 LEU A CA 1
ATOM 1388 C C . LEU A 1 183 ? -3.130 -5.914 6.685 1.00 94.38 183 LEU A C 1
ATOM 1390 O O . LEU A 1 183 ? -2.311 -6.500 5.980 1.00 94.38 183 LEU A O 1
ATOM 1394 N N . GLU A 1 184 ? -4.428 -5.880 6.385 1.00 89.44 184 GLU A N 1
ATOM 1395 C CA . GLU A 1 184 ? -4.995 -6.474 5.169 1.00 89.44 184 GLU A CA 1
ATOM 1396 C C . GLU A 1 184 ? -4.433 -5.815 3.905 1.00 89.44 184 GLU A C 1
ATOM 1398 O O . GLU A 1 184 ? -3.980 -6.505 2.987 1.00 89.44 184 GLU A O 1
ATOM 1403 N N . GLN A 1 185 ? -4.365 -4.480 3.877 1.00 86.50 185 GLN A N 1
ATOM 1404 C CA . GLN A 1 185 ? -3.738 -3.755 2.768 1.00 86.50 185 GLN A CA 1
ATOM 1405 C C . GLN A 1 185 ? -2.245 -4.088 2.639 1.00 86.50 185 GLN A C 1
ATOM 1407 O O . GLN A 1 185 ? -1.735 -4.280 1.531 1.00 86.50 185 GLN A O 1
ATOM 1412 N N . ALA A 1 186 ? -1.533 -4.194 3.762 1.00 92.12 186 ALA A N 1
ATOM 1413 C CA . ALA A 1 186 ? -0.119 -4.545 3.767 1.00 92.12 186 ALA A CA 1
ATOM 1414 C C . ALA A 1 186 ? 0.133 -6.000 3.322 1.00 92.12 186 ALA A C 1
ATOM 1416 O O . ALA A 1 186 ? 1.138 -6.260 2.651 1.00 92.12 186 ALA A O 1
ATOM 1417 N N . GLN A 1 187 ? -0.786 -6.924 3.623 1.00 95.56 187 GLN A N 1
ATOM 1418 C CA . GLN A 1 187 ? -0.754 -8.301 3.132 1.00 95.56 187 GLN A CA 1
ATOM 1419 C C . GLN A 1 187 ? -0.910 -8.373 1.615 1.00 95.56 187 GLN A C 1
ATOM 1421 O O . GLN A 1 187 ? -0.154 -9.098 0.962 1.00 95.56 187 GLN A O 1
ATOM 1426 N N . GLU A 1 188 ? -1.841 -7.616 1.036 1.00 90.75 188 GLU A N 1
ATOM 1427 C CA . GLU A 1 188 ? -1.986 -7.563 -0.421 1.00 90.75 188 GLU A CA 1
ATOM 1428 C C . GLU A 1 188 ? -0.716 -7.008 -1.076 1.00 90.75 188 GLU A C 1
ATOM 1430 O O . GLU A 1 188 ? -0.148 -7.642 -1.966 1.00 90.75 188 GLU A O 1
ATOM 1435 N N . GLY A 1 189 ? -0.181 -5.900 -0.550 1.00 92.75 189 GLY A N 1
ATOM 1436 C CA . GLY A 1 189 ? 1.086 -5.343 -1.027 1.00 92.75 189 GLY A CA 1
ATOM 1437 C C . GLY A 1 189 ? 2.237 -6.351 -0.941 1.00 92.75 189 GLY A C 1
ATOM 1438 O O . GLY A 1 189 ? 3.057 -6.457 -1.851 1.00 92.75 189 GLY A O 1
ATOM 1439 N N . ARG A 1 190 ? 2.286 -7.170 0.115 1.00 95.56 190 ARG A N 1
ATOM 1440 C CA . ARG A 1 190 ? 3.284 -8.238 0.236 1.00 95.56 190 ARG A CA 1
ATOM 1441 C C . ARG A 1 190 ? 3.144 -9.302 -0.855 1.00 95.56 190 ARG A C 1
ATOM 1443 O O . ARG A 1 190 ? 4.163 -9.752 -1.385 1.00 95.56 190 ARG A O 1
ATOM 1450 N N . ARG A 1 191 ? 1.917 -9.719 -1.180 1.00 95.94 191 ARG A N 1
ATOM 1451 C CA . ARG A 1 191 ? 1.659 -10.680 -2.265 1.00 95.94 191 ARG A CA 1
ATOM 1452 C C . ARG A 1 191 ? 2.081 -10.103 -3.612 1.00 95.94 191 ARG A C 1
ATOM 1454 O O . ARG A 1 191 ? 2.731 -10.807 -4.383 1.00 95.94 191 ARG A O 1
ATOM 1461 N N . GLU A 1 192 ? 1.792 -8.828 -3.859 1.00 94.94 192 GLU A N 1
ATOM 1462 C CA . GLU A 1 192 ? 2.198 -8.130 -5.081 1.00 94.94 192 GLU A CA 1
ATOM 1463 C C . GLU A 1 192 ? 3.727 -8.046 -5.217 1.00 94.94 192 GLU A C 1
ATOM 1465 O O . GLU A 1 192 ? 4.259 -8.385 -6.275 1.00 94.94 192 GLU A O 1
ATOM 1470 N N . ILE A 1 193 ? 4.451 -7.711 -4.142 1.00 97.50 193 ILE A N 1
ATOM 1471 C CA . ILE A 1 193 ? 5.926 -7.728 -4.126 1.00 97.50 193 ILE A CA 1
ATOM 1472 C C . ILE A 1 193 ? 6.469 -9.122 -4.441 1.00 97.50 193 ILE A C 1
ATOM 1474 O O . ILE A 1 193 ? 7.349 -9.262 -5.289 1.00 97.50 193 ILE A O 1
ATOM 1478 N N . ALA A 1 194 ? 5.949 -10.162 -3.782 1.00 97.88 194 ALA A N 1
ATOM 1479 C CA . ALA A 1 194 ? 6.396 -11.533 -4.014 1.00 97.88 194 ALA A CA 1
ATOM 1480 C C . ALA A 1 194 ? 6.160 -11.966 -5.470 1.00 97.88 194 ALA A C 1
ATOM 1482 O O . ALA A 1 194 ? 7.045 -12.559 -6.090 1.00 97.88 194 ALA A O 1
ATOM 1483 N N . ALA A 1 195 ? 4.999 -11.621 -6.032 1.00 97.56 195 ALA A N 1
ATOM 1484 C CA . ALA A 1 195 ? 4.666 -11.897 -7.423 1.00 97.56 195 ALA A CA 1
ATOM 1485 C C . ALA A 1 195 ? 5.565 -11.123 -8.400 1.00 97.56 195 ALA A C 1
ATOM 1487 O O . ALA A 1 195 ? 6.052 -11.712 -9.362 1.00 97.56 195 ALA A O 1
ATOM 1488 N N . ALA A 1 196 ? 5.825 -9.834 -8.157 1.00 97.38 196 ALA A N 1
ATOM 1489 C CA . ALA A 1 196 ? 6.693 -9.010 -8.998 1.00 97.38 196 ALA A CA 1
ATOM 1490 C C . ALA A 1 196 ? 8.150 -9.495 -8.971 1.00 97.38 196 ALA A C 1
ATOM 1492 O O . ALA A 1 196 ? 8.772 -9.615 -10.026 1.00 97.38 196 ALA A O 1
ATOM 1493 N N . LEU A 1 197 ? 8.670 -9.846 -7.789 1.00 97.75 197 LEU A N 1
ATOM 1494 C CA . LEU A 1 197 ? 9.998 -10.443 -7.634 1.00 97.75 197 LEU A CA 1
ATOM 1495 C C . LEU A 1 197 ? 10.096 -11.755 -8.411 1.00 97.75 197 LEU A C 1
ATOM 1497 O O . LEU A 1 197 ? 10.988 -11.908 -9.243 1.00 97.75 197 LEU A O 1
ATOM 1501 N N . ALA A 1 198 ? 9.163 -12.684 -8.181 1.00 98.06 198 ALA A N 1
ATOM 1502 C CA . ALA A 1 198 ? 9.148 -13.968 -8.872 1.00 98.06 198 ALA A CA 1
ATOM 1503 C C . ALA A 1 198 ? 9.055 -13.791 -10.394 1.00 98.06 198 ALA A C 1
ATOM 1505 O O . ALA A 1 198 ? 9.811 -14.417 -11.131 1.00 98.06 198 ALA A O 1
ATOM 1506 N N . ALA A 1 199 ? 8.175 -12.907 -10.868 1.00 97.19 199 ALA A N 1
ATOM 1507 C CA . ALA A 1 199 ? 7.988 -12.652 -12.289 1.00 97.19 199 ALA A CA 1
ATOM 1508 C C . ALA A 1 199 ? 9.220 -12.007 -12.946 1.00 97.19 199 ALA A C 1
ATOM 1510 O O . ALA A 1 199 ? 9.568 -12.375 -14.069 1.00 97.19 199 ALA A O 1
ATOM 1511 N N . GLY A 1 200 ? 9.883 -11.073 -12.256 1.00 96.19 200 GLY A N 1
ATOM 1512 C CA . GLY A 1 200 ? 11.106 -10.427 -12.732 1.00 96.19 200 GLY A CA 1
ATOM 1513 C C . GLY A 1 200 ? 12.303 -11.381 -12.766 1.00 96.19 200 GLY A C 1
ATOM 1514 O O . GLY A 1 200 ? 13.060 -11.380 -13.734 1.00 96.19 200 GLY A O 1
ATOM 1515 N N . PHE A 1 201 ? 12.455 -12.247 -11.757 1.00 96.94 201 PHE A N 1
ATOM 1516 C CA . PHE A 1 201 ? 13.511 -13.268 -11.749 1.00 96.94 201 PHE A CA 1
ATOM 1517 C C . PHE A 1 201 ? 13.254 -14.407 -12.744 1.00 96.94 201 PHE A C 1
ATOM 1519 O O . PHE A 1 201 ? 14.203 -14.910 -13.335 1.00 96.94 201 PHE A O 1
ATOM 1526 N N . ASN A 1 202 ? 11.993 -14.780 -12.975 1.00 97.19 202 ASN A N 1
ATOM 1527 C CA . ASN A 1 202 ? 11.612 -15.806 -13.953 1.00 97.19 202 ASN A CA 1
ATOM 1528 C C . ASN A 1 202 ? 11.468 -15.265 -15.384 1.00 97.19 202 ASN A C 1
ATOM 1530 O O . ASN A 1 202 ? 11.019 -15.999 -16.263 1.00 97.19 202 ASN A O 1
ATOM 1534 N N . CYS A 1 203 ? 11.812 -13.998 -15.631 1.00 95.69 203 CYS A N 1
ATOM 1535 C CA . CYS A 1 203 ? 11.762 -13.381 -16.960 1.00 95.69 203 CYS A CA 1
ATOM 1536 C C . CYS A 1 203 ? 10.358 -13.292 -17.576 1.00 95.69 203 CYS A C 1
ATOM 1538 O O . CYS A 1 203 ? 10.230 -13.072 -18.779 1.00 95.69 203 CYS A O 1
ATOM 1540 N N . SER A 1 204 ? 9.295 -13.472 -16.786 1.00 96.75 204 SER A N 1
ATOM 1541 C CA . SER A 1 204 ? 7.918 -13.380 -17.288 1.00 96.75 204 SER A CA 1
ATOM 1542 C C . SER A 1 204 ? 7.437 -11.934 -17.438 1.00 96.75 204 SER A C 1
ATOM 1544 O O . SER A 1 204 ? 6.412 -11.700 -18.068 1.00 96.75 204 SER A O 1
ATOM 1546 N N . ILE A 1 205 ? 8.166 -10.978 -16.853 1.00 95.06 205 ILE A N 1
ATOM 1547 C CA . ILE A 1 205 ? 8.027 -9.533 -17.074 1.00 95.06 205 ILE A CA 1
ATOM 1548 C C . ILE A 1 205 ? 9.418 -8.903 -17.185 1.00 95.06 205 ILE A C 1
ATOM 1550 O O . ILE A 1 205 ? 10.405 -9.479 -16.722 1.00 95.06 205 ILE A O 1
ATOM 1554 N N . SER A 1 206 ? 9.505 -7.714 -17.784 1.00 94.19 206 SER A N 1
ATOM 1555 C CA . SER A 1 206 ? 10.781 -6.993 -17.866 1.00 94.19 206 SER A CA 1
ATOM 1556 C C . SER A 1 206 ? 11.254 -6.526 -16.479 1.00 94.19 206 SER A C 1
ATOM 1558 O O . SER A 1 206 ? 10.416 -6.255 -15.612 1.00 94.19 206 SER A O 1
ATOM 1560 N N . PRO A 1 207 ? 12.571 -6.348 -16.256 1.00 94.69 207 PRO A N 1
ATOM 1561 C CA . PRO A 1 207 ? 13.072 -5.733 -15.028 1.00 94.69 207 PRO A CA 1
ATOM 1562 C C . PRO A 1 207 ? 12.432 -4.363 -14.762 1.00 94.69 207 PRO A C 1
ATOM 1564 O O . PRO A 1 207 ? 12.011 -4.086 -13.646 1.00 94.69 207 PRO A O 1
ATOM 1567 N N . HIS A 1 208 ? 12.249 -3.538 -15.796 1.00 92.19 208 HIS A N 1
ATOM 1568 C CA . HIS A 1 208 ? 11.575 -2.248 -15.649 1.00 9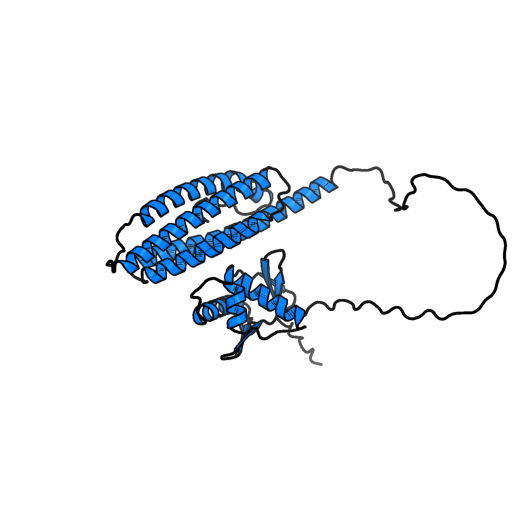2.19 208 HIS A CA 1
ATOM 1569 C C . HIS A 1 208 ? 10.143 -2.394 -15.108 1.00 92.19 208 HIS A C 1
ATOM 1571 O O . HIS A 1 208 ? 9.768 -1.720 -14.153 1.00 92.19 208 HIS A O 1
ATOM 1577 N N . GLU A 1 209 ? 9.356 -3.314 -15.666 1.00 92.12 209 GLU A N 1
ATOM 1578 C CA . GLU A 1 209 ? 7.990 -3.571 -15.203 1.00 92.12 209 GLU A CA 1
ATOM 1579 C C . GLU A 1 209 ? 7.957 -4.127 -13.769 1.00 92.12 209 GLU A C 1
ATOM 1581 O O . GLU A 1 209 ? 7.126 -3.705 -12.963 1.00 92.12 209 GLU A O 1
ATOM 1586 N N . ALA A 1 210 ? 8.873 -5.039 -13.419 1.00 95.75 210 ALA A N 1
ATOM 1587 C CA . ALA A 1 210 ? 9.009 -5.531 -12.047 1.00 95.75 210 ALA A CA 1
ATOM 1588 C C . ALA A 1 210 ? 9.300 -4.378 -11.072 1.00 95.75 210 ALA A C 1
ATOM 1590 O O . ALA A 1 210 ? 8.637 -4.262 -10.039 1.00 95.75 210 ALA A O 1
ATOM 1591 N N . GLY A 1 211 ? 10.224 -3.482 -11.438 1.00 93.69 211 GLY A N 1
ATOM 1592 C CA . GLY A 1 211 ? 10.532 -2.268 -10.685 1.00 93.69 211 GLY A CA 1
ATOM 1593 C C . GLY A 1 211 ? 9.312 -1.361 -10.500 1.00 93.69 211 GLY A C 1
ATOM 1594 O O . GLY A 1 211 ? 9.027 -0.954 -9.377 1.00 93.69 211 GLY A O 1
ATOM 1595 N N . GLN A 1 212 ? 8.534 -1.104 -11.555 1.00 90.56 212 GLN A N 1
ATOM 1596 C CA . GLN A 1 212 ? 7.320 -0.275 -11.478 1.00 90.56 212 GLN A CA 1
ATOM 1597 C C . GLN A 1 212 ? 6.248 -0.864 -10.550 1.00 90.56 212 GLN A C 1
ATOM 1599 O O . GLN A 1 212 ? 5.668 -0.139 -9.741 1.00 90.56 212 GLN A O 1
ATOM 1604 N N . ARG A 1 213 ? 6.000 -2.180 -10.618 1.00 93.44 213 ARG A N 1
ATOM 1605 C CA . ARG A 1 213 ? 5.044 -2.848 -9.714 1.00 93.44 213 ARG A CA 1
ATOM 1606 C C . ARG A 1 213 ? 5.478 -2.714 -8.253 1.00 93.44 213 ARG A C 1
ATOM 1608 O O . ARG A 1 213 ? 4.671 -2.375 -7.393 1.00 93.44 213 ARG A O 1
ATOM 1615 N N . ILE A 1 214 ? 6.768 -2.910 -7.982 1.00 96.69 214 ILE A N 1
ATOM 1616 C CA . ILE A 1 214 ? 7.337 -2.763 -6.637 1.00 96.69 214 ILE A CA 1
ATOM 1617 C C . ILE A 1 214 ? 7.258 -1.309 -6.151 1.00 96.69 214 ILE A C 1
ATOM 1619 O O . ILE A 1 214 ? 6.908 -1.073 -4.994 1.00 96.69 214 ILE A O 1
ATOM 1623 N N . ALA A 1 215 ? 7.519 -0.335 -7.029 1.00 88.81 215 ALA A N 1
ATOM 1624 C CA . ALA A 1 215 ? 7.374 1.087 -6.718 1.00 88.81 215 ALA A CA 1
ATOM 1625 C C . ALA A 1 215 ? 5.948 1.414 -6.248 1.00 88.81 215 ALA A C 1
ATOM 1627 O O . ALA A 1 215 ? 5.776 1.982 -5.173 1.00 88.81 215 ALA A O 1
ATOM 1628 N N . SER A 1 216 ? 4.931 0.931 -6.972 1.00 86.75 216 SER A N 1
ATOM 1629 C CA . SER A 1 216 ? 3.527 1.153 -6.609 1.00 86.75 216 SER A CA 1
ATOM 1630 C C . SER A 1 216 ? 3.172 0.613 -5.215 1.00 86.75 216 SER A C 1
ATOM 1632 O O . SER A 1 216 ? 2.355 1.214 -4.511 1.00 86.75 216 SER A O 1
ATOM 1634 N N . VAL A 1 217 ? 3.768 -0.506 -4.786 1.00 93.88 217 VAL A N 1
ATOM 1635 C CA . VAL A 1 217 ? 3.573 -1.026 -3.420 1.00 93.88 217 VAL A CA 1
ATOM 1636 C C . VAL A 1 217 ? 4.273 -0.144 -2.384 1.00 93.88 217 VAL A C 1
ATOM 1638 O O . VAL A 1 217 ? 3.693 0.131 -1.329 1.00 93.88 217 VAL A O 1
ATOM 1641 N N . ALA A 1 218 ? 5.487 0.332 -2.674 1.00 92.19 218 ALA A N 1
ATOM 1642 C CA . ALA A 1 218 ? 6.214 1.238 -1.787 1.00 92.19 218 ALA A CA 1
ATOM 1643 C C . ALA A 1 218 ? 5.425 2.539 -1.543 1.00 92.19 218 ALA A C 1
ATOM 1645 O O . ALA A 1 218 ? 5.312 2.990 -0.400 1.00 92.19 218 ALA A O 1
ATOM 1646 N N . ASP A 1 219 ? 4.815 3.098 -2.589 1.00 82.50 219 ASP A N 1
ATOM 1647 C CA . ASP A 1 219 ? 4.009 4.322 -2.503 1.00 82.50 219 ASP A CA 1
ATOM 1648 C C . ASP A 1 219 ? 2.698 4.092 -1.740 1.00 82.50 219 ASP A C 1
ATOM 1650 O O . ASP A 1 219 ? 2.276 4.924 -0.929 1.00 82.50 219 ASP A O 1
ATOM 1654 N N . ASN A 1 220 ? 2.078 2.919 -1.916 1.00 83.81 220 ASN A N 1
ATOM 1655 C CA . ASN A 1 220 ? 0.938 2.502 -1.101 1.00 83.81 220 ASN A CA 1
ATOM 1656 C C . ASN A 1 220 ? 1.323 2.453 0.390 1.00 83.81 220 ASN A C 1
ATOM 1658 O O . ASN A 1 220 ? 0.672 3.095 1.219 1.00 83.81 220 ASN A O 1
ATOM 1662 N N . ARG A 1 221 ? 2.433 1.790 0.735 1.00 94.12 221 ARG A N 1
ATOM 1663 C CA . ARG A 1 221 ? 2.917 1.712 2.123 1.00 94.12 221 ARG A CA 1
ATOM 1664 C C . ARG A 1 221 ? 3.270 3.084 2.700 1.00 94.12 221 ARG A C 1
ATOM 1666 O O . ARG A 1 221 ? 3.018 3.318 3.882 1.00 94.12 221 ARG A O 1
ATOM 1673 N N . GLN A 1 222 ? 3.795 4.006 1.893 1.00 89.31 222 GLN A N 1
ATOM 1674 C CA . GLN A 1 222 ? 4.042 5.391 2.308 1.00 89.31 222 GLN A CA 1
ATOM 1675 C C . GLN A 1 222 ? 2.736 6.128 2.643 1.00 89.31 222 GLN A C 1
ATOM 1677 O O . GLN A 1 222 ? 2.677 6.846 3.644 1.00 89.31 222 GLN A O 1
ATOM 1682 N N . SER A 1 223 ? 1.678 5.916 1.854 1.00 84.62 223 SER A N 1
ATOM 1683 C CA . SER A 1 223 ? 0.342 6.455 2.136 1.00 84.62 223 SER A CA 1
ATOM 1684 C C . SER A 1 223 ? -0.230 5.892 3.440 1.00 84.62 223 SER A C 1
ATOM 1686 O O . SER A 1 223 ? -0.724 6.655 4.269 1.00 84.62 223 SER A O 1
ATOM 1688 N N . ILE A 1 224 ? -0.131 4.575 3.650 1.00 87.25 224 ILE A N 1
ATOM 1689 C CA . ILE A 1 224 ? -0.555 3.914 4.895 1.00 87.25 224 ILE A CA 1
ATOM 1690 C C . ILE A 1 224 ? 0.199 4.497 6.097 1.00 87.25 224 ILE A C 1
ATOM 1692 O O . ILE A 1 224 ? -0.407 4.823 7.117 1.00 87.25 224 ILE A O 1
ATOM 1696 N N . LEU A 1 225 ? 1.519 4.670 5.979 1.00 87.75 225 LEU A N 1
ATOM 1697 C CA . LEU A 1 225 ? 2.341 5.247 7.041 1.00 87.75 225 LEU A CA 1
ATOM 1698 C C . LEU A 1 225 ? 1.874 6.661 7.422 1.00 87.75 225 LEU A C 1
ATOM 1700 O O . LEU A 1 225 ? 1.818 6.981 8.608 1.00 87.75 225 LEU A O 1
ATOM 1704 N N . GLY A 1 226 ? 1.504 7.482 6.434 1.00 77.62 226 GLY A N 1
ATOM 1705 C CA . GLY A 1 226 ? 0.932 8.809 6.669 1.00 77.62 226 GLY A CA 1
ATOM 1706 C C . GLY A 1 226 ? -0.398 8.758 7.429 1.00 77.62 226 GLY A C 1
ATOM 1707 O O . GLY A 1 226 ? -0.595 9.524 8.368 1.00 77.62 226 GLY A O 1
ATOM 1708 N N . GLN A 1 227 ? -1.279 7.814 7.082 1.00 80.44 227 GLN A N 1
ATOM 1709 C CA . GLN A 1 227 ? -2.569 7.631 7.759 1.00 80.44 227 GLN A CA 1
ATOM 1710 C C . GLN A 1 227 ? -2.398 7.192 9.219 1.00 80.44 227 GLN A C 1
ATOM 1712 O O . GLN A 1 227 ? -3.077 7.713 10.103 1.00 80.44 227 GLN A O 1
ATOM 1717 N N . LEU A 1 228 ? -1.445 6.294 9.495 1.00 82.50 228 LEU A N 1
ATOM 1718 C CA . LEU A 1 228 ? -1.147 5.827 10.854 1.00 82.50 228 LEU A CA 1
ATOM 1719 C C . LEU A 1 228 ? -0.677 6.943 11.792 1.00 82.50 228 LEU A C 1
ATOM 1721 O O . LEU A 1 228 ? -0.875 6.838 12.999 1.00 82.50 228 LEU A O 1
ATOM 1725 N N . GLY A 1 229 ? -0.056 8.003 11.267 1.00 74.38 229 GLY A N 1
ATOM 1726 C CA . GLY A 1 229 ? 0.409 9.144 12.063 1.00 74.38 229 GLY A CA 1
ATOM 1727 C C . GLY A 1 229 ? -0.707 9.936 12.754 1.00 74.38 229 GLY A C 1
ATOM 1728 O O . GLY A 1 229 ? -0.418 10.734 13.639 1.00 74.38 229 GLY A O 1
ATOM 1729 N N . ILE A 1 230 ? -1.967 9.714 12.369 1.00 77.94 230 ILE A N 1
ATOM 1730 C CA . ILE A 1 230 ? -3.142 10.458 12.853 1.00 77.94 230 ILE A CA 1
ATOM 1731 C C . ILE A 1 230 ? -4.005 9.582 13.788 1.00 77.94 230 ILE A C 1
ATOM 1733 O O . ILE A 1 230 ? -5.037 10.011 14.301 1.00 77.94 230 ILE A O 1
ATOM 1737 N N . PHE A 1 231 ? -3.612 8.327 14.032 1.00 80.50 231 PHE A N 1
ATOM 1738 C CA . PHE A 1 231 ? -4.428 7.391 14.803 1.00 80.50 231 PHE A CA 1
ATOM 1739 C C . PHE A 1 231 ? -4.512 7.809 16.274 1.00 80.50 231 PHE A C 1
ATOM 1741 O O . PHE A 1 231 ? -3.501 7.968 16.953 1.00 80.50 231 PHE A O 1
ATOM 1748 N N . ALA A 1 232 ? -5.737 7.908 16.793 1.00 78.00 232 ALA A N 1
ATOM 1749 C CA . ALA A 1 232 ? -5.959 8.037 18.225 1.00 78.00 232 ALA A CA 1
ATOM 1750 C C . ALA A 1 232 ? -5.651 6.699 18.917 1.00 78.00 232 ALA A C 1
ATOM 1752 O O . ALA A 1 232 ? -6.219 5.662 18.565 1.00 78.00 232 ALA A O 1
ATOM 1753 N N . THR A 1 233 ? -4.760 6.725 19.908 1.00 86.06 233 THR A N 1
ATOM 1754 C CA . THR A 1 233 ? -4.332 5.541 20.664 1.00 86.06 233 THR A CA 1
ATOM 1755 C C . THR A 1 233 ? -4.873 5.616 22.095 1.00 86.06 233 THR A C 1
ATOM 1757 O O . THR A 1 233 ? -4.350 6.387 22.900 1.00 86.06 233 THR A O 1
ATOM 1760 N N . PRO A 1 234 ? -5.916 4.838 22.444 1.00 82.75 234 PRO A N 1
ATOM 1761 C CA . PRO A 1 234 ? -6.616 4.987 23.724 1.00 82.75 234 PRO A CA 1
ATOM 1762 C C . PRO A 1 234 ? -5.829 4.440 24.922 1.00 82.75 234 PRO A C 1
ATOM 1764 O O . PRO A 1 234 ? -6.130 4.777 26.065 1.00 82.75 234 PRO A O 1
ATOM 1767 N N . THR A 1 235 ? -4.837 3.578 24.678 1.00 89.00 235 THR A N 1
ATOM 1768 C CA . THR A 1 235 ? -4.049 2.908 25.716 1.00 89.00 235 THR A CA 1
ATOM 1769 C C . THR A 1 235 ? -2.561 2.889 25.355 1.00 89.00 235 THR A C 1
ATOM 1771 O O . THR A 1 235 ? -2.178 2.992 24.188 1.00 89.00 235 THR A O 1
ATOM 1774 N N . GLN A 1 236 ? -1.696 2.718 26.359 1.00 92.12 236 GLN A N 1
ATOM 1775 C CA . GLN A 1 236 ? -0.251 2.589 26.140 1.00 92.12 236 GLN A CA 1
ATOM 1776 C C . GLN A 1 236 ? 0.125 1.377 25.252 1.00 92.12 236 GLN A C 1
ATOM 1778 O O . GLN A 1 236 ? 1.031 1.507 24.428 1.00 92.12 236 GLN A O 1
ATOM 1783 N N . PRO A 1 237 ? -0.526 0.199 25.360 1.00 93.06 237 PRO A N 1
ATOM 1784 C CA . PRO A 1 237 ? -0.344 -0.877 24.385 1.00 93.06 237 PRO A CA 1
ATOM 1785 C C . PRO A 1 237 ? -0.689 -0.478 22.944 1.00 93.06 237 PRO A C 1
ATOM 1787 O O . PRO A 1 237 ? 0.080 -0.809 22.042 1.00 93.06 237 PRO A O 1
ATOM 1790 N N . SER A 1 238 ? -1.791 0.251 22.719 1.00 92.06 238 SER A N 1
ATOM 1791 C CA . SER A 1 238 ? -2.158 0.749 21.385 1.00 92.06 238 SER A CA 1
ATOM 1792 C C . SER A 1 238 ? -1.102 1.698 20.815 1.00 92.06 238 SER A C 1
ATOM 1794 O O . SER A 1 238 ? -0.715 1.556 19.659 1.00 92.06 238 SER A O 1
ATOM 1796 N N . ASP A 1 239 ? -0.575 2.608 21.637 1.00 92.19 239 ASP A N 1
ATOM 1797 C CA . ASP A 1 239 ? 0.508 3.527 21.259 1.00 92.19 239 ASP A CA 1
ATOM 1798 C C . ASP A 1 239 ? 1.794 2.785 20.842 1.00 92.19 239 ASP A C 1
ATOM 1800 O O . ASP A 1 239 ? 2.358 3.015 19.765 1.00 92.19 239 ASP A O 1
ATOM 1804 N N . LYS A 1 240 ? 2.207 1.787 21.635 1.00 94.38 240 LYS A N 1
ATOM 1805 C CA . LYS A 1 240 ? 3.346 0.920 21.289 1.00 94.38 240 LYS A CA 1
ATOM 1806 C C . LYS A 1 240 ? 3.111 0.142 19.996 1.00 94.38 240 LYS A C 1
ATOM 1808 O O . LYS A 1 240 ? 4.041 -0.004 19.201 1.00 94.38 240 LYS A O 1
ATOM 1813 N N . ALA A 1 241 ? 1.894 -0.359 19.780 1.00 95.81 241 ALA A N 1
ATOM 1814 C CA . ALA A 1 241 ? 1.542 -1.065 18.554 1.00 95.81 241 ALA A CA 1
ATOM 1815 C C . ALA A 1 241 ? 1.674 -0.145 17.329 1.00 95.81 241 ALA A C 1
ATOM 1817 O O . ALA A 1 241 ? 2.334 -0.532 16.366 1.00 95.81 241 ALA A O 1
ATOM 1818 N N . VAL A 1 242 ? 1.153 1.087 17.378 1.00 93.56 242 VAL A N 1
ATOM 1819 C CA . VAL A 1 242 ? 1.315 2.061 16.280 1.00 93.56 242 VAL A CA 1
ATOM 1820 C C . VAL A 1 242 ? 2.785 2.366 16.028 1.00 93.56 242 VAL A C 1
ATOM 1822 O O . VAL A 1 242 ? 3.232 2.281 14.887 1.00 93.56 242 VAL A O 1
ATOM 1825 N N . THR A 1 243 ? 3.563 2.630 17.080 1.00 92.56 243 THR A N 1
ATOM 1826 C CA . THR A 1 243 ? 5.001 2.907 16.953 1.00 92.56 243 THR A CA 1
ATOM 1827 C C . THR A 1 243 ? 5.741 1.768 16.244 1.00 92.56 243 THR A C 1
ATOM 1829 O O . THR A 1 243 ? 6.514 1.998 15.310 1.00 92.56 243 THR A O 1
ATOM 1832 N N . TYR A 1 244 ? 5.509 0.513 16.645 1.00 96.88 244 TYR A N 1
ATOM 1833 C CA . TYR A 1 244 ? 6.157 -0.628 15.994 1.00 96.88 244 TYR A CA 1
ATOM 1834 C C . TYR A 1 244 ? 5.640 -0.887 14.579 1.00 96.88 244 TYR A C 1
ATOM 1836 O O . TYR A 1 244 ? 6.430 -1.297 13.726 1.00 96.88 244 TYR A O 1
ATOM 1844 N N . LEU A 1 245 ? 4.363 -0.614 14.300 1.00 96.38 245 LEU A N 1
ATOM 1845 C CA . LEU A 1 245 ? 3.812 -0.714 12.951 1.00 96.38 245 LEU A CA 1
ATOM 1846 C C . LEU A 1 245 ? 4.421 0.332 12.012 1.00 96.38 245 LEU A C 1
ATOM 1848 O O . LEU A 1 245 ? 4.837 -0.006 10.906 1.00 96.38 245 LEU A O 1
ATOM 1852 N N . GLN A 1 246 ? 4.556 1.578 12.468 1.00 94.50 246 GLN A N 1
ATOM 1853 C CA . GLN A 1 246 ? 5.227 2.643 11.724 1.00 94.50 246 GLN A CA 1
ATOM 1854 C C . GLN A 1 246 ? 6.679 2.264 11.410 1.00 94.50 246 GLN A C 1
ATOM 1856 O O . GLN A 1 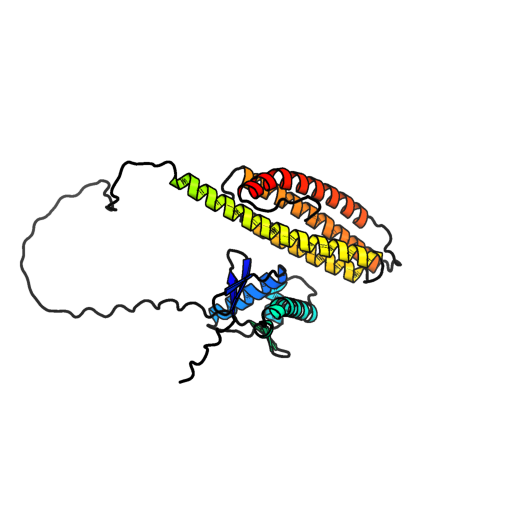246 ? 7.100 2.359 10.258 1.00 94.50 246 GLN A O 1
ATOM 1861 N N . GLN A 1 247 ? 7.427 1.749 12.393 1.00 95.19 247 GLN A N 1
ATOM 1862 C CA . GLN A 1 247 ? 8.788 1.245 12.166 1.00 95.19 247 GLN A CA 1
ATOM 1863 C C . GLN A 1 247 ? 8.815 0.094 11.149 1.00 95.19 247 GLN A C 1
ATOM 1865 O O . GLN A 1 247 ? 9.680 0.058 10.274 1.00 95.19 247 GLN A O 1
ATOM 1870 N N . ALA A 1 248 ? 7.874 -0.849 11.243 1.00 97.56 248 ALA A N 1
ATOM 1871 C CA . ALA A 1 248 ? 7.775 -1.967 10.311 1.00 97.56 248 ALA A CA 1
ATOM 1872 C C . ALA A 1 248 ? 7.495 -1.506 8.876 1.00 97.56 248 ALA A C 1
ATOM 1874 O O . ALA A 1 248 ? 8.121 -2.015 7.942 1.00 97.56 248 ALA A O 1
ATOM 1875 N N . LEU A 1 249 ? 6.602 -0.533 8.695 1.00 96.00 249 LEU A N 1
ATOM 1876 C CA . LEU A 1 249 ? 6.279 0.035 7.389 1.00 96.00 249 LEU A CA 1
ATOM 1877 C C . LEU A 1 249 ? 7.438 0.847 6.820 1.00 96.00 249 LEU A C 1
ATOM 1879 O O . LEU A 1 249 ? 7.788 0.630 5.668 1.00 96.00 249 LEU A O 1
ATOM 1883 N N . GLN A 1 250 ? 8.096 1.692 7.618 1.00 95.50 250 GLN A N 1
ATOM 1884 C CA . GLN A 1 250 ? 9.281 2.445 7.184 1.00 95.50 250 GLN A CA 1
ATOM 1885 C C . GLN A 1 250 ? 10.375 1.518 6.639 1.00 95.50 250 GLN A C 1
ATOM 1887 O O . GLN A 1 250 ? 10.890 1.736 5.545 1.00 95.50 250 GLN A O 1
ATOM 1892 N N . GLN A 1 251 ? 10.688 0.443 7.368 1.00 96.62 251 GLN A N 1
ATOM 1893 C CA . GLN A 1 251 ? 11.685 -0.538 6.934 1.00 96.62 251 GLN A CA 1
ATOM 1894 C C . GLN A 1 251 ? 11.216 -1.362 5.725 1.00 96.62 251 GLN A C 1
ATOM 1896 O O . GLN A 1 251 ? 12.030 -1.746 4.889 1.00 96.62 251 GLN A O 1
ATOM 1901 N N . SER A 1 252 ? 9.910 -1.624 5.609 1.00 97.81 252 SER A N 1
ATOM 1902 C CA . SER A 1 252 ? 9.346 -2.309 4.439 1.00 97.81 252 SER A CA 1
ATOM 1903 C C . SER A 1 252 ? 9.429 -1.430 3.186 1.00 97.81 252 SER A C 1
ATOM 1905 O O . SER A 1 252 ? 9.853 -1.917 2.149 1.00 97.81 252 SER A O 1
ATOM 1907 N N . ILE A 1 253 ? 9.128 -0.131 3.300 1.00 96.44 253 ILE A N 1
ATOM 1908 C CA . ILE A 1 253 ? 9.271 0.854 2.215 1.00 96.44 253 ILE A CA 1
ATOM 1909 C C . ILE A 1 253 ? 10.731 0.943 1.757 1.00 96.44 253 ILE A C 1
ATOM 1911 O O . ILE A 1 253 ? 11.000 0.977 0.559 1.00 96.44 253 ILE A O 1
ATOM 1915 N N . GLU A 1 254 ? 11.685 0.968 2.694 1.00 95.12 254 GLU A N 1
ATOM 1916 C CA . GLU A 1 254 ? 13.116 0.962 2.366 1.00 95.12 254 GLU A CA 1
ATOM 1917 C C . GLU A 1 254 ? 13.505 -0.307 1.587 1.00 95.12 254 GLU A C 1
ATOM 1919 O O . GLU A 1 254 ? 14.182 -0.222 0.563 1.00 95.12 254 GLU A O 1
ATOM 1924 N N . ALA A 1 255 ? 13.031 -1.480 2.021 1.00 98.19 255 ALA A N 1
ATOM 1925 C CA . ALA A 1 255 ? 13.269 -2.736 1.312 1.00 98.19 255 ALA A CA 1
ATOM 1926 C C . ALA A 1 255 ? 12.661 -2.739 -0.100 1.00 98.19 255 ALA A C 1
ATOM 19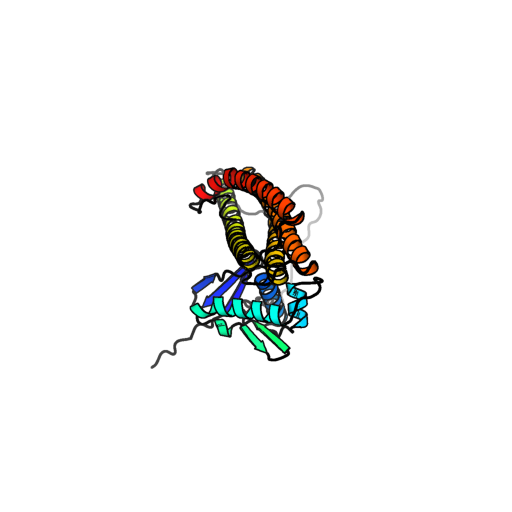28 O O . ALA A 1 255 ? 13.337 -3.134 -1.049 1.00 98.19 255 ALA A O 1
ATOM 1929 N N . ASP A 1 256 ? 11.420 -2.272 -0.253 1.00 98.31 256 ASP A N 1
ATOM 1930 C CA . ASP A 1 256 ? 10.740 -2.206 -1.550 1.00 98.31 256 ASP A CA 1
ATOM 1931 C C . ASP A 1 256 ? 11.476 -1.269 -2.512 1.00 98.31 256 ASP A C 1
ATOM 1933 O O . ASP A 1 256 ? 11.729 -1.635 -3.658 1.00 98.31 256 ASP A O 1
ATOM 1937 N N . ARG A 1 257 ? 11.890 -0.084 -2.043 1.00 97.62 257 ARG A N 1
ATOM 1938 C CA . ARG A 1 257 ? 12.673 0.864 -2.850 1.00 97.62 257 ARG A CA 1
ATOM 1939 C C . ARG A 1 257 ? 13.980 0.241 -3.329 1.00 97.62 257 ARG A C 1
ATOM 1941 O O . ARG A 1 257 ? 14.284 0.337 -4.510 1.00 97.62 257 ARG A O 1
ATOM 1948 N N . HIS A 1 258 ? 14.698 -0.475 -2.465 1.00 98.06 258 HIS A N 1
ATOM 1949 C CA . HIS A 1 258 ? 15.913 -1.174 -2.880 1.00 98.06 258 HIS A CA 1
ATOM 1950 C C . HIS A 1 258 ? 15.651 -2.309 -3.877 1.00 98.06 258 HIS A C 1
ATOM 1952 O O . HIS A 1 258 ? 16.428 -2.478 -4.813 1.00 98.06 258 HIS A O 1
ATOM 1958 N N . TYR A 1 259 ? 14.560 -3.069 -3.732 1.00 98.38 259 TYR A N 1
ATOM 1959 C CA . TYR A 1 259 ? 14.187 -4.065 -4.740 1.00 98.38 259 TYR A CA 1
ATOM 1960 C C . TYR A 1 259 ? 13.835 -3.418 -6.083 1.00 98.38 259 TYR A C 1
ATOM 1962 O O . TYR A 1 259 ? 14.286 -3.893 -7.124 1.00 98.38 259 TYR A O 1
ATOM 1970 N N . ARG A 1 260 ? 13.071 -2.320 -6.072 1.00 98.06 260 ARG A N 1
ATOM 1971 C CA . ARG A 1 260 ? 12.764 -1.520 -7.265 1.00 98.06 260 ARG A CA 1
ATOM 1972 C C . ARG A 1 260 ? 14.045 -1.049 -7.948 1.00 98.06 260 ARG A C 1
ATOM 1974 O O . ARG A 1 260 ? 14.213 -1.271 -9.145 1.00 98.06 260 ARG A O 1
ATOM 1981 N N . ASP A 1 261 ? 14.939 -0.423 -7.189 1.00 95.56 261 ASP A N 1
ATOM 1982 C CA . ASP A 1 261 ? 16.185 0.145 -7.707 1.00 95.56 261 ASP A CA 1
ATOM 1983 C C . ASP A 1 261 ? 17.068 -0.952 -8.311 1.00 95.56 261 ASP A C 1
ATOM 1985 O O . ASP A 1 261 ? 17.587 -0.789 -9.412 1.00 95.56 261 ASP A O 1
ATOM 1989 N N . ALA A 1 262 ? 17.128 -2.125 -7.673 1.00 96.62 262 ALA A N 1
ATOM 1990 C CA . ALA A 1 262 ? 17.849 -3.278 -8.198 1.00 96.62 262 ALA A CA 1
ATOM 1991 C C . ALA A 1 262 ? 17.354 -3.713 -9.586 1.00 96.62 262 ALA A C 1
ATOM 1993 O O . ALA A 1 262 ? 18.162 -4.042 -10.458 1.00 96.62 262 ALA A O 1
ATOM 1994 N N . PHE A 1 263 ? 16.041 -3.703 -9.813 1.00 96.69 263 PHE A N 1
ATOM 1995 C CA . PHE A 1 263 ? 15.471 -4.025 -11.117 1.00 96.69 263 PHE A CA 1
ATOM 1996 C C . PHE A 1 263 ? 15.681 -2.914 -12.153 1.00 96.69 263 PHE A C 1
ATOM 1998 O O . PHE A 1 263 ? 15.942 -3.215 -13.319 1.00 96.69 263 PHE A O 1
ATOM 2005 N N . PHE A 1 264 ? 15.617 -1.641 -11.755 1.00 94.56 264 PHE A N 1
ATOM 2006 C CA . PHE A 1 264 ? 15.913 -0.527 -12.659 1.00 94.56 264 PHE A CA 1
ATOM 2007 C C . PHE A 1 264 ? 17.386 -0.484 -13.073 1.00 94.56 264 PHE A C 1
ATOM 2009 O O . PHE A 1 264 ? 17.672 -0.272 -14.250 1.00 94.56 264 PHE A O 1
ATOM 2016 N N . GLU A 1 265 ? 18.317 -0.765 -12.163 1.00 94.56 265 GLU A N 1
ATOM 2017 C CA . GLU A 1 265 ? 19.743 -0.920 -12.480 1.00 94.56 265 GLU A CA 1
ATOM 2018 C C . GLU A 1 265 ? 19.980 -2.073 -13.470 1.00 94.56 265 GLU A C 1
ATOM 2020 O O . GLU A 1 265 ? 20.743 -1.941 -14.433 1.00 94.56 265 GLU A O 1
ATOM 2025 N N . ALA A 1 266 ? 19.291 -3.203 -13.279 1.00 94.44 266 ALA A N 1
ATOM 2026 C CA . ALA A 1 266 ? 19.362 -4.330 -14.207 1.00 94.44 266 ALA A CA 1
ATOM 2027 C C . ALA A 1 266 ? 18.810 -3.973 -15.599 1.00 94.44 266 ALA A C 1
ATOM 2029 O O . ALA A 1 266 ? 19.406 -4.345 -16.608 1.00 94.44 266 ALA A O 1
ATOM 2030 N N . ALA A 1 267 ? 17.713 -3.207 -15.663 1.00 91.62 267 ALA A N 1
ATOM 2031 C CA . ALA A 1 267 ? 17.155 -2.723 -16.925 1.00 91.62 267 ALA A CA 1
ATOM 2032 C C . ALA A 1 267 ? 18.132 -1.792 -17.665 1.00 91.62 267 ALA A C 1
ATOM 2034 O O . ALA A 1 267 ? 18.347 -1.947 -18.865 1.00 91.62 267 ALA A O 1
ATOM 2035 N N . GLN A 1 268 ? 18.746 -0.845 -16.949 1.00 90.56 268 GLN A N 1
ATOM 2036 C CA . GLN A 1 268 ? 19.659 0.154 -17.521 1.00 90.56 268 GLN A CA 1
ATOM 2037 C C . GLN A 1 268 ? 20.967 -0.453 -18.031 1.00 90.56 268 GLN A C 1
ATOM 2039 O O . GLN A 1 268 ? 21.513 0.000 -19.033 1.00 90.56 268 GLN A O 1
ATOM 2044 N N . SER A 1 269 ? 21.468 -1.489 -17.359 1.00 90.00 269 SER A N 1
ATOM 2045 C CA . SER A 1 269 ? 22.696 -2.186 -17.758 1.00 90.00 269 SER A CA 1
ATOM 2046 C C . SER A 1 269 ? 22.505 -3.144 -18.938 1.00 90.00 269 SER A C 1
ATOM 2048 O O . SER A 1 269 ? 23.481 -3.738 -19.394 1.00 90.00 269 SER A O 1
ATOM 2050 N N . GLY A 1 270 ? 21.272 -3.318 -19.434 1.00 84.75 270 GLY A N 1
ATOM 2051 C CA . GLY A 1 270 ? 20.964 -4.313 -20.463 1.00 84.75 270 GLY A CA 1
ATOM 2052 C C . GLY A 1 270 ? 21.268 -5.739 -20.000 1.00 84.75 270 GLY A C 1
ATOM 2053 O O . GLY A 1 270 ? 21.584 -6.602 -20.820 1.00 84.75 270 GLY A O 1
ATOM 2054 N N . ALA A 1 271 ? 21.240 -5.976 -18.684 1.00 80.69 271 ALA A N 1
ATOM 2055 C CA . ALA A 1 271 ? 21.599 -7.261 -18.123 1.00 80.69 271 ALA A CA 1
ATOM 2056 C C . ALA A 1 271 ? 20.630 -8.351 -18.601 1.00 80.69 271 ALA A C 1
ATOM 2058 O O . ALA A 1 271 ? 19.422 -8.133 -18.725 1.00 80.69 271 ALA A O 1
ATOM 2059 N N . GLY A 1 272 ? 21.181 -9.537 -18.871 1.00 80.62 272 GLY A N 1
ATOM 2060 C CA . GLY A 1 272 ? 20.400 -10.709 -19.251 1.00 80.62 272 GLY A CA 1
ATOM 2061 C C . GLY A 1 272 ? 19.459 -11.172 -18.139 1.00 80.62 272 GLY A C 1
ATOM 2062 O O . GLY A 1 272 ? 19.442 -10.632 -17.033 1.00 80.62 272 GLY A O 1
ATOM 2063 N N . CYS A 1 273 ? 18.675 -12.202 -18.442 1.00 87.38 273 CYS A N 1
ATOM 2064 C CA . CYS A 1 273 ? 17.736 -12.775 -17.491 1.00 87.38 273 CYS A CA 1
ATOM 2065 C C . CYS A 1 273 ? 18.207 -14.161 -17.006 1.00 87.38 273 CYS A C 1
ATOM 2067 O O . CYS A 1 273 ? 18.619 -14.964 -17.848 1.00 87.38 273 CYS A O 1
ATOM 2069 N N . PRO A 1 274 ? 18.160 -14.468 -15.691 1.00 91.06 274 PRO A N 1
ATOM 2070 C CA . PRO A 1 274 ? 17.683 -13.629 -14.583 1.00 91.06 274 PRO A CA 1
ATOM 2071 C C . PRO A 1 274 ? 18.574 -12.399 -14.329 1.00 91.06 274 PRO A C 1
ATOM 2073 O O . PRO A 1 274 ? 19.781 -12.477 -14.569 1.00 91.06 274 PRO A O 1
ATOM 2076 N N . PRO A 1 275 ? 18.012 -11.287 -13.810 1.00 91.31 275 PRO A N 1
ATOM 2077 C CA . PRO A 1 275 ? 18.799 -10.121 -13.430 1.00 91.31 275 PRO A CA 1
ATOM 2078 C C . PRO A 1 275 ? 19.947 -10.508 -12.487 1.00 91.31 275 PRO A C 1
ATOM 2080 O O . PRO A 1 275 ? 19.716 -11.228 -11.507 1.00 91.31 275 PRO A O 1
ATOM 2083 N N . PRO A 1 276 ? 21.183 -10.046 -12.742 1.00 91.31 276 PRO A N 1
ATOM 2084 C CA . PRO A 1 276 ? 22.308 -10.344 -11.877 1.00 91.31 276 PRO A CA 1
ATOM 2085 C C . PRO A 1 276 ? 22.108 -9.697 -10.505 1.00 91.31 276 PRO A C 1
ATOM 2087 O O . PRO A 1 276 ? 21.514 -8.626 -10.369 1.00 91.31 276 PRO A O 1
ATOM 2090 N N . GLN A 1 277 ? 22.656 -10.337 -9.473 1.00 92.94 277 GLN A N 1
ATOM 2091 C CA . GLN A 1 277 ? 22.724 -9.735 -8.145 1.00 92.94 277 GLN A CA 1
ATOM 2092 C C . GLN A 1 277 ? 23.533 -8.431 -8.198 1.00 92.94 277 GLN A C 1
ATOM 2094 O O . GLN A 1 277 ? 24.637 -8.400 -8.739 1.00 92.94 277 GLN A O 1
ATOM 2099 N N . ASN A 1 278 ? 23.005 -7.372 -7.589 1.00 92.62 278 ASN A N 1
ATOM 2100 C CA . ASN A 1 278 ? 23.634 -6.054 -7.503 1.00 92.62 278 ASN A CA 1
ATOM 2101 C C . ASN A 1 278 ? 23.620 -5.541 -6.053 1.00 92.62 278 ASN A C 1
ATOM 2103 O O . ASN A 1 278 ? 23.164 -6.226 -5.131 1.00 92.62 278 ASN A O 1
ATOM 2107 N N . ALA A 1 279 ? 24.196 -4.359 -5.822 1.00 95.69 279 ALA A N 1
ATOM 2108 C CA . ALA A 1 279 ? 24.254 -3.767 -4.487 1.00 95.69 279 ALA A CA 1
ATOM 2109 C C . ALA A 1 279 ? 22.848 -3.523 -3.911 1.00 95.69 279 ALA A C 1
ATOM 2111 O O . ALA A 1 279 ? 22.614 -3.802 -2.733 1.00 95.69 279 ALA A O 1
ATOM 2112 N N . SER A 1 280 ? 21.905 -3.103 -4.752 1.00 96.12 280 SER A N 1
ATOM 2113 C CA . SER A 1 280 ? 20.528 -2.810 -4.362 1.00 96.12 280 SER A CA 1
ATOM 2114 C C . SER A 1 280 ? 19.767 -4.057 -3.893 1.00 96.12 280 SER A C 1
ATOM 2116 O O . SER A 1 280 ? 19.111 -4.000 -2.856 1.00 96.12 280 SER A O 1
ATOM 2118 N N . PHE A 1 281 ? 19.960 -5.235 -4.502 1.00 96.62 281 PHE A N 1
ATOM 2119 C CA . PHE A 1 281 ? 19.403 -6.487 -3.958 1.00 96.62 281 PHE A CA 1
ATOM 2120 C C . PHE A 1 281 ? 19.952 -6.838 -2.563 1.00 96.62 281 PHE A C 1
ATOM 2122 O O . PHE A 1 281 ? 19.210 -7.317 -1.701 1.00 96.62 281 PHE A O 1
ATOM 2129 N N . LYS A 1 282 ? 21.237 -6.564 -2.293 1.00 96.62 282 LYS A N 1
ATOM 2130 C CA . LYS A 1 282 ? 21.834 -6.794 -0.963 1.00 96.62 282 LYS A CA 1
ATOM 2131 C C . LYS A 1 282 ? 21.265 -5.836 0.085 1.00 96.62 282 LYS A C 1
ATOM 2133 O O . LYS A 1 282 ? 20.970 -6.257 1.205 1.00 96.62 282 LYS A O 1
ATOM 2138 N N . LEU A 1 283 ? 21.088 -4.565 -0.279 1.00 93.38 283 LEU A N 1
ATOM 2139 C CA . LEU A 1 283 ? 20.439 -3.571 0.577 1.00 93.38 283 LEU A CA 1
ATOM 2140 C C . LEU A 1 283 ? 18.983 -3.957 0.858 1.00 93.38 283 LEU A C 1
ATOM 2142 O O . LEU A 1 283 ? 18.567 -3.949 2.016 1.00 93.38 283 LEU A O 1
ATOM 2146 N N . ALA A 1 284 ? 18.248 -4.409 -0.162 1.00 95.75 284 ALA A N 1
ATOM 2147 C CA . ALA A 1 284 ? 16.874 -4.882 -0.022 1.00 95.75 284 ALA A CA 1
ATOM 2148 C C . ALA A 1 284 ? 16.760 -6.038 0.982 1.00 95.75 284 ALA A C 1
ATOM 2150 O O . ALA A 1 284 ? 15.898 -6.012 1.863 1.00 95.75 284 ALA A O 1
ATOM 2151 N N . ALA A 1 285 ? 17.665 -7.020 0.916 1.00 95.94 285 ALA A N 1
ATOM 2152 C CA . ALA A 1 285 ? 17.701 -8.132 1.866 1.00 95.94 285 ALA A CA 1
ATOM 2153 C C . ALA A 1 285 ? 17.949 -7.664 3.315 1.00 95.94 285 ALA A C 1
ATOM 2155 O O . ALA A 1 285 ? 17.282 -8.137 4.240 1.00 95.94 285 ALA A O 1
ATOM 2156 N N . SER A 1 286 ? 18.864 -6.709 3.513 1.00 95.06 286 SER A N 1
ATOM 2157 C CA . SER A 1 286 ? 19.157 -6.119 4.827 1.00 95.06 286 SER A CA 1
ATOM 2158 C C . SER A 1 286 ? 17.949 -5.370 5.403 1.00 95.06 286 SER A C 1
ATOM 2160 O O . SER A 1 286 ? 17.512 -5.653 6.523 1.00 95.06 286 SER A O 1
ATOM 2162 N N . SER A 1 287 ? 17.342 -4.476 4.619 1.00 93.25 287 SER A N 1
ATOM 2163 C CA . SER A 1 287 ? 16.153 -3.719 5.027 1.00 93.25 287 SER A CA 1
ATOM 2164 C C . SER A 1 287 ? 14.957 -4.640 5.284 1.00 93.25 287 SER A C 1
ATOM 2166 O O . SER A 1 287 ? 14.247 -4.469 6.275 1.00 93.25 287 SER A O 1
ATOM 2168 N N . ASN A 1 288 ? 14.787 -5.704 4.492 1.00 96.19 288 ASN A N 1
ATOM 2169 C CA . ASN A 1 288 ? 13.746 -6.709 4.714 1.00 96.19 288 ASN A CA 1
ATOM 2170 C C . ASN A 1 288 ? 13.938 -7.483 6.035 1.00 96.19 288 ASN A C 1
ATOM 2172 O O . ASN A 1 288 ? 12.965 -7.788 6.735 1.00 96.19 288 ASN A O 1
ATOM 2176 N N . ALA A 1 289 ? 15.182 -7.771 6.430 1.00 96.44 289 ALA A N 1
ATOM 2177 C CA . ALA A 1 289 ? 15.470 -8.385 7.727 1.00 96.44 289 ALA A CA 1
ATOM 2178 C C . ALA A 1 289 ? 15.111 -7.443 8.893 1.00 96.44 289 ALA A C 1
ATOM 2180 O O . ALA A 1 289 ? 14.476 -7.870 9.866 1.00 96.44 289 ALA A O 1
ATOM 2181 N N . ARG A 1 290 ? 15.439 -6.148 8.777 1.00 95.31 290 ARG A N 1
ATOM 2182 C CA . ARG A 1 290 ? 15.045 -5.121 9.760 1.00 95.31 290 ARG A CA 1
ATOM 2183 C C . ARG A 1 290 ? 13.526 -4.959 9.834 1.00 95.31 290 ARG A C 1
ATOM 2185 O O . ARG A 1 290 ? 12.974 -4.945 10.937 1.00 95.31 290 ARG A O 1
ATOM 2192 N N . ALA A 1 291 ? 12.847 -4.940 8.687 1.00 96.50 291 ALA A N 1
ATOM 2193 C CA . ALA A 1 291 ? 11.390 -4.919 8.604 1.00 96.50 291 ALA A CA 1
ATOM 2194 C C . ALA A 1 291 ? 10.778 -6.130 9.316 1.00 96.50 291 ALA A C 1
ATOM 2196 O O . ALA A 1 291 ? 9.906 -5.970 10.165 1.00 96.50 291 ALA A O 1
ATOM 2197 N N . THR A 1 292 ? 11.294 -7.335 9.064 1.00 97.25 292 THR A N 1
ATOM 2198 C CA . THR A 1 292 ? 10.833 -8.566 9.728 1.00 97.25 292 THR A CA 1
ATOM 2199 C C . THR A 1 292 ? 10.994 -8.490 11.251 1.00 97.25 292 THR A C 1
ATOM 2201 O O . THR A 1 292 ? 10.096 -8.891 11.993 1.00 97.25 292 THR A O 1
ATOM 2204 N N . SER A 1 293 ? 12.108 -7.938 11.741 1.00 96.50 293 SER A N 1
ATOM 2205 C CA . SER A 1 293 ? 12.325 -7.717 13.177 1.00 96.50 293 SER A CA 1
ATOM 2206 C C . SER A 1 293 ? 11.318 -6.723 13.778 1.00 96.50 293 SER A C 1
ATOM 2208 O O . SER A 1 293 ? 10.751 -6.966 14.845 1.00 96.50 293 SER A O 1
ATOM 2210 N N . ALA A 1 294 ? 11.024 -5.622 13.082 1.00 96.44 294 ALA A N 1
ATOM 2211 C CA . ALA A 1 294 ? 9.998 -4.668 13.502 1.00 96.44 294 ALA A CA 1
ATOM 2212 C C . ALA A 1 294 ? 8.586 -5.284 13.496 1.00 96.44 294 ALA A C 1
ATOM 2214 O O . ALA A 1 294 ? 7.863 -5.143 14.482 1.00 96.44 294 ALA A O 1
ATOM 2215 N N . LYS A 1 295 ? 8.234 -6.061 12.463 1.00 98.00 295 LYS A N 1
ATOM 2216 C CA . LYS A 1 295 ? 6.957 -6.789 12.374 1.00 98.00 295 LYS A CA 1
ATOM 2217 C C . LYS A 1 295 ? 6.773 -7.764 13.535 1.00 98.00 295 LYS A C 1
ATOM 2219 O O . LYS A 1 295 ? 5.694 -7.820 14.110 1.00 98.00 295 LYS A O 1
ATOM 2224 N N . ARG A 1 296 ? 7.833 -8.473 13.949 1.00 98.62 296 ARG A N 1
ATOM 2225 C CA . ARG A 1 296 ? 7.812 -9.339 15.148 1.00 98.62 296 ARG A CA 1
ATOM 2226 C C . ARG A 1 296 ? 7.461 -8.569 16.420 1.00 98.62 296 ARG A C 1
ATOM 2228 O O . ARG A 1 296 ? 6.639 -9.036 17.201 1.00 98.62 296 ARG A O 1
ATOM 2235 N N . ARG A 1 297 ? 8.060 -7.391 16.621 1.00 98.25 297 ARG A N 1
ATOM 2236 C CA . ARG A 1 297 ? 7.760 -6.535 17.782 1.00 98.25 297 ARG A CA 1
ATOM 2237 C C . ARG A 1 297 ? 6.322 -6.025 17.749 1.00 98.25 297 ARG A C 1
ATOM 2239 O O . ARG A 1 297 ? 5.659 -6.037 18.780 1.00 98.25 297 ARG A O 1
ATOM 2246 N N . PHE A 1 298 ? 5.834 -5.646 16.570 1.00 98.31 298 PHE A N 1
ATOM 2247 C CA . PHE A 1 298 ? 4.444 -5.248 16.380 1.00 98.31 298 PHE A CA 1
ATOM 2248 C C . PHE A 1 298 ? 3.466 -6.370 16.756 1.00 98.31 298 PHE A C 1
ATOM 2250 O O . PHE A 1 298 ? 2.639 -6.168 17.641 1.00 98.31 298 PHE A O 1
ATOM 2257 N N . VAL A 1 299 ? 3.581 -7.560 16.150 1.00 98.44 299 VAL A N 1
ATOM 2258 C CA . VAL A 1 299 ? 2.612 -8.648 16.388 1.00 98.44 299 VAL A CA 1
ATOM 2259 C C . VAL A 1 299 ? 2.618 -9.122 17.842 1.00 98.44 299 VAL A C 1
ATOM 2261 O O . VAL A 1 299 ? 1.573 -9.498 18.363 1.00 98.44 299 VAL A O 1
ATOM 2264 N N . ALA A 1 300 ? 3.765 -9.042 18.528 1.00 98.31 300 ALA A N 1
ATOM 2265 C CA . ALA A 1 300 ? 3.872 -9.377 19.948 1.00 98.31 300 ALA A CA 1
ATOM 2266 C C . ALA A 1 300 ? 3.030 -8.454 20.849 1.00 98.31 300 ALA A C 1
ATOM 2268 O O . ALA A 1 300 ? 2.571 -8.889 21.903 1.00 98.31 300 ALA A O 1
ATOM 2269 N N . VAL A 1 301 ? 2.817 -7.199 20.441 1.00 97.88 301 VAL A N 1
ATOM 2270 C CA . VAL A 1 301 ? 1.980 -6.232 21.170 1.00 97.88 301 VAL A CA 1
ATOM 2271 C C . VAL A 1 301 ? 0.543 -6.236 20.652 1.00 97.88 301 VAL A C 1
ATOM 2273 O O . VAL A 1 301 ? -0.393 -6.172 21.444 1.00 97.88 301 VAL A O 1
ATOM 2276 N N . PHE A 1 302 ? 0.356 -6.326 19.335 1.00 97.94 302 PHE A N 1
ATOM 2277 C CA . PHE A 1 302 ? -0.954 -6.194 18.707 1.00 97.94 302 PHE A CA 1
ATOM 2278 C C . PHE A 1 302 ? -1.826 -7.444 18.848 1.00 97.94 302 PHE A C 1
ATOM 2280 O O . PHE A 1 302 ? -3.003 -7.317 19.171 1.00 97.94 302 PHE A O 1
ATOM 2287 N N . ASN A 1 303 ? -1.275 -8.651 18.671 1.00 98.31 303 ASN A N 1
ATOM 2288 C CA . ASN A 1 303 ? -2.080 -9.877 18.698 1.00 98.31 303 ASN A CA 1
ATOM 2289 C C . ASN A 1 303 ? -2.835 -10.075 20.028 1.00 98.31 303 ASN A C 1
ATOM 2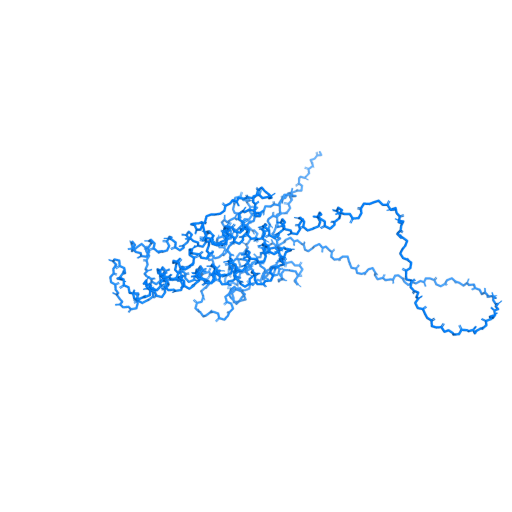291 O O . ASN A 1 303 ? -4.007 -10.439 19.975 1.00 98.31 303 ASN A O 1
ATOM 2295 N N . PRO A 1 304 ? -2.259 -9.790 21.216 1.00 97.94 304 PRO A N 1
ATOM 2296 C CA . PRO A 1 304 ? -3.026 -9.803 22.461 1.00 97.94 304 PRO A CA 1
ATOM 2297 C C . PRO A 1 304 ? -4.213 -8.828 22.475 1.00 97.94 304 PRO A C 1
ATOM 2299 O O . PRO A 1 304 ? -5.257 -9.160 23.032 1.00 97.94 304 PRO A O 1
ATOM 2302 N N . LEU A 1 305 ? -4.079 -7.643 21.865 1.00 95.75 305 LEU A N 1
ATOM 2303 C CA . LEU A 1 305 ? -5.181 -6.681 21.739 1.00 95.75 305 LEU A CA 1
ATOM 2304 C C . LEU A 1 305 ? -6.256 -7.218 20.793 1.00 95.75 305 LEU A C 1
ATOM 2306 O O . LEU A 1 305 ? -7.426 -7.238 21.161 1.00 95.75 305 LEU A O 1
ATOM 2310 N N . ALA A 1 306 ? -5.855 -7.718 19.623 1.00 96.81 306 ALA A N 1
ATOM 2311 C CA . ALA A 1 306 ? -6.757 -8.298 18.633 1.00 96.81 306 ALA A CA 1
ATOM 2312 C C . ALA A 1 306 ? -7.575 -9.465 19.218 1.00 96.81 306 ALA A C 1
ATOM 2314 O O . ALA A 1 306 ? -8.809 -9.457 19.176 1.00 96.81 306 ALA A O 1
ATOM 2315 N N . SER A 1 307 ? -6.912 -10.418 19.878 1.00 97.19 307 SER A N 1
ATOM 2316 C CA . SER A 1 307 ? -7.570 -11.590 20.465 1.00 97.19 307 SER A CA 1
ATOM 2317 C C . SER A 1 307 ? -8.629 -11.231 21.512 1.00 97.19 307 SER A C 1
ATOM 2319 O O . SER A 1 307 ? -9.652 -11.909 21.594 1.00 97.19 307 SER A O 1
ATOM 2321 N N . ARG A 1 308 ? -8.444 -10.148 22.286 1.00 95.44 308 ARG A N 1
ATOM 2322 C CA . ARG A 1 308 ? -9.446 -9.683 23.272 1.00 95.44 308 ARG A CA 1
ATOM 2323 C C . ARG A 1 308 ? -10.777 -9.292 22.630 1.00 95.44 308 ARG A C 1
ATOM 2325 O O . ARG A 1 308 ? -11.807 -9.349 23.297 1.00 95.44 308 ARG A O 1
ATOM 2332 N N . PHE A 1 309 ? -10.762 -8.915 21.355 1.00 94.88 309 PHE A N 1
ATOM 2333 C CA . PHE A 1 309 ? -11.949 -8.535 20.591 1.00 94.88 309 PHE A CA 1
ATOM 2334 C C . PHE A 1 309 ? -12.375 -9.599 19.570 1.00 94.88 309 PHE A C 1
ATOM 2336 O O . PHE A 1 309 ? -13.222 -9.317 18.727 1.00 94.88 309 PHE A O 1
ATOM 2343 N N . GLY A 1 310 ? -11.825 -10.819 19.647 1.00 94.00 310 GLY A N 1
ATOM 2344 C CA . GLY A 1 310 ? -12.159 -11.912 18.726 1.00 94.00 310 GLY A CA 1
ATOM 2345 C C . GLY A 1 310 ? -11.667 -11.684 17.295 1.00 94.00 310 GLY A C 1
ATOM 2346 O O . GLY A 1 310 ? -12.241 -12.228 16.355 1.00 94.00 310 GLY A O 1
ATOM 2347 N N . ARG A 1 311 ? -10.641 -10.846 17.131 1.00 92.94 311 ARG A N 1
ATOM 2348 C CA . ARG A 1 311 ? -10.000 -10.541 15.852 1.00 92.94 311 ARG A CA 1
ATOM 2349 C C . ARG A 1 311 ? -8.898 -11.544 15.515 1.00 92.94 311 ARG A C 1
ATOM 2351 O O . ARG A 1 311 ? -8.431 -12.273 16.393 1.00 92.94 311 ARG A O 1
ATOM 2358 N N . GLN A 1 312 ? -8.507 -11.607 14.242 1.00 92.56 312 GLN A N 1
ATOM 2359 C CA . GLN A 1 312 ? -7.476 -12.550 13.809 1.00 92.56 312 GLN A CA 1
ATOM 2360 C C . GLN A 1 312 ? -6.093 -12.133 14.323 1.00 92.56 312 GLN A C 1
ATOM 2362 O O . GLN A 1 312 ? -5.812 -10.958 14.560 1.00 92.56 312 GLN A O 1
ATOM 2367 N N . THR A 1 313 ? -5.205 -13.110 14.490 1.00 96.38 313 THR A N 1
ATOM 2368 C CA . THR A 1 313 ? -3.805 -12.852 14.836 1.00 96.38 313 THR A CA 1
ATOM 2369 C C . THR A 1 313 ? -2.940 -12.865 13.593 1.00 96.38 313 THR A C 1
ATOM 2371 O O . THR A 1 313 ? -3.127 -13.711 12.722 1.00 96.38 313 THR A O 1
ATOM 2374 N N . TRP A 1 314 ? -1.933 -12.000 13.570 1.00 97.62 314 TRP A N 1
ATOM 2375 C CA . TRP A 1 314 ? -1.052 -11.829 12.423 1.00 97.62 314 TRP A CA 1
ATOM 2376 C C . TRP A 1 314 ? 0.335 -12.406 12.688 1.00 97.62 314 TRP A C 1
ATOM 2378 O O . TRP A 1 314 ? 0.864 -12.321 13.802 1.00 97.62 314 TRP A O 1
ATOM 2388 N N . ALA A 1 315 ? 0.958 -12.949 11.648 1.00 97.94 315 ALA A N 1
ATOM 2389 C CA . ALA A 1 315 ? 2.363 -13.309 11.630 1.00 97.94 315 ALA A CA 1
ATOM 2390 C C . ALA A 1 315 ? 3.185 -12.235 10.895 1.00 97.94 315 ALA A C 1
ATOM 2392 O O . ALA A 1 315 ? 2.706 -11.594 9.960 1.00 97.94 315 ALA A O 1
ATOM 2393 N N . PRO A 1 316 ? 4.485 -12.082 11.215 1.00 96.38 316 PRO A N 1
ATOM 2394 C CA . PRO A 1 316 ? 5.382 -11.204 10.458 1.00 96.38 316 PRO A CA 1
ATOM 2395 C C . PRO A 1 316 ? 5.501 -11.582 8.980 1.00 96.38 316 PRO A C 1
ATOM 2397 O O . PRO A 1 316 ? 6.052 -10.812 8.200 1.00 96.38 316 PRO A O 1
ATOM 2400 N N . ALA A 1 317 ? 5.085 -12.800 8.619 1.00 93.88 317 ALA A N 1
ATOM 2401 C CA . ALA A 1 317 ? 5.081 -13.316 7.262 1.00 93.88 317 ALA A CA 1
ATOM 2402 C C . ALA A 1 317 ? 3.835 -12.907 6.451 1.00 93.88 317 ALA A C 1
ATOM 2404 O O . ALA A 1 317 ? 3.810 -13.138 5.245 1.00 93.88 317 ALA A O 1
ATOM 2405 N N . ASP A 1 318 ? 2.840 -12.285 7.079 1.00 92.12 318 ASP A N 1
ATOM 2406 C CA . ASP A 1 318 ? 1.570 -11.992 6.416 1.00 92.12 318 ASP A CA 1
ATOM 2407 C C . ASP A 1 318 ? 1.557 -10.621 5.745 1.00 92.12 318 ASP A C 1
ATOM 2409 O O . ASP A 1 318 ? 0.899 -10.472 4.726 1.00 92.12 318 ASP A O 1
ATOM 2413 N N . PHE A 1 319 ? 2.315 -9.652 6.263 1.00 92.12 319 PHE A N 1
ATOM 2414 C CA . PHE A 1 319 ? 2.339 -8.252 5.818 1.00 92.12 319 PHE A CA 1
ATOM 2415 C C . PHE A 1 319 ? 3.766 -7.719 5.709 1.00 92.12 319 PHE A C 1
ATOM 2417 O O . PHE A 1 319 ? 4.702 -8.411 6.172 1.00 92.12 319 PHE A O 1
#